Protein AF-A0AB74D5I2-F1 (afdb_monomer_lite)

Structure (mmCIF, N/CA/C/O backbone):
data_AF-A0AB74D5I2-F1
#
_entry.id   AF-A0AB74D5I2-F1
#
loop_
_atom_site.group_PDB
_atom_site.id
_atom_site.type_symbol
_atom_site.label_atom_id
_atom_site.label_alt_id
_atom_site.label_comp_id
_atom_site.label_asym_id
_atom_site.label_entity_id
_atom_site.label_seq_id
_atom_site.pdbx_PDB_ins_code
_atom_site.Cartn_x
_atom_site.Cartn_y
_atom_site.Cartn_z
_atom_site.occupancy
_atom_site.B_iso_or_equiv
_atom_site.auth_seq_id
_atom_site.auth_comp_id
_atom_site.auth_asym_id
_atom_site.auth_atom_id
_atom_site.pdbx_PDB_model_num
ATOM 1 N N . MET A 1 1 ? 15.743 -11.623 6.568 1.00 58.88 1 MET A N 1
ATOM 2 C CA . MET A 1 1 ? 15.786 -11.638 5.083 1.00 58.88 1 MET A CA 1
ATOM 3 C C . MET A 1 1 ? 14.343 -11.582 4.600 1.00 58.88 1 MET A C 1
ATOM 5 O O . MET A 1 1 ? 13.541 -12.298 5.181 1.00 58.88 1 MET A O 1
ATOM 9 N N . TYR A 1 2 ? 14.009 -10.740 3.613 1.00 72.19 2 TYR A N 1
ATOM 10 C CA . TYR A 1 2 ? 12.624 -10.491 3.173 1.00 72.19 2 TYR A CA 1
ATOM 11 C C . TYR A 1 2 ? 12.366 -11.154 1.806 1.00 72.19 2 TYR A C 1
ATOM 13 O O . TYR A 1 2 ? 12.571 -10.513 0.773 1.00 72.19 2 TYR A O 1
ATOM 21 N N . PRO A 1 3 ? 11.978 -12.445 1.765 1.00 76.81 3 PRO A N 1
ATOM 22 C CA . PRO A 1 3 ? 11.916 -13.218 0.521 1.00 76.81 3 PRO A CA 1
ATOM 23 C C . PRO A 1 3 ? 10.904 -12.656 -0.485 1.00 76.81 3 PRO A C 1
ATOM 25 O O . PRO A 1 3 ? 11.237 -12.534 -1.658 1.00 76.81 3 PRO A O 1
ATOM 28 N N . VAL A 1 4 ? 9.729 -12.215 -0.023 1.00 83.81 4 VAL A N 1
ATOM 29 C CA . VAL A 1 4 ? 8.693 -11.625 -0.891 1.00 83.81 4 VAL A CA 1
ATOM 30 C C . VAL A 1 4 ? 9.195 -10.346 -1.570 1.00 83.81 4 VAL A C 1
ATOM 32 O O . VAL A 1 4 ? 9.053 -10.195 -2.779 1.00 83.81 4 VAL A O 1
ATOM 35 N N . ALA A 1 5 ? 9.857 -9.454 -0.823 1.00 83.00 5 ALA A N 1
ATOM 36 C CA . ALA A 1 5 ? 10.419 -8.218 -1.373 1.00 83.00 5 ALA A CA 1
ATOM 37 C C . ALA A 1 5 ? 11.550 -8.495 -2.378 1.00 83.00 5 ALA A C 1
ATOM 39 O O . ALA A 1 5 ? 11.633 -7.834 -3.412 1.00 83.00 5 ALA A O 1
ATOM 40 N N . ARG A 1 6 ? 12.397 -9.497 -2.103 1.00 85.81 6 ARG A N 1
ATOM 41 C CA . ARG A 1 6 ? 13.452 -9.950 -3.023 1.00 85.81 6 ARG A CA 1
ATOM 42 C C . ARG A 1 6 ? 12.863 -10.442 -4.342 1.00 85.81 6 ARG A C 1
ATOM 44 O O . ARG A 1 6 ? 13.293 -10.011 -5.411 1.00 85.81 6 ARG A O 1
ATOM 51 N N . ASP A 1 7 ? 11.899 -11.353 -4.260 1.00 89.94 7 ASP A N 1
ATOM 52 C CA . ASP A 1 7 ? 11.327 -12.006 -5.436 1.00 89.94 7 ASP A CA 1
ATOM 53 C C . ASP A 1 7 ? 10.491 -11.014 -6.256 1.00 89.94 7 ASP A C 1
ATOM 55 O O . ASP A 1 7 ? 10.593 -10.993 -7.487 1.00 89.94 7 ASP A O 1
ATOM 59 N N . TYR A 1 8 ? 9.782 -10.102 -5.581 1.00 92.62 8 TYR A N 1
ATOM 60 C CA . TYR A 1 8 ? 9.160 -8.935 -6.197 1.00 92.62 8 TYR A CA 1
ATOM 61 C C . TYR A 1 8 ? 10.177 -8.072 -6.953 1.00 92.62 8 TYR A C 1
ATOM 63 O O . TYR A 1 8 ? 9.998 -7.847 -8.149 1.00 92.62 8 TYR A O 1
ATOM 71 N N . ALA A 1 9 ? 11.249 -7.615 -6.290 1.00 92.00 9 ALA A N 1
ATOM 72 C CA . ALA A 1 9 ? 12.229 -6.696 -6.873 1.00 92.00 9 ALA A CA 1
ATOM 73 C C . ALA A 1 9 ? 12.859 -7.273 -8.149 1.00 92.00 9 ALA A C 1
ATOM 75 O O . ALA A 1 9 ? 12.947 -6.592 -9.17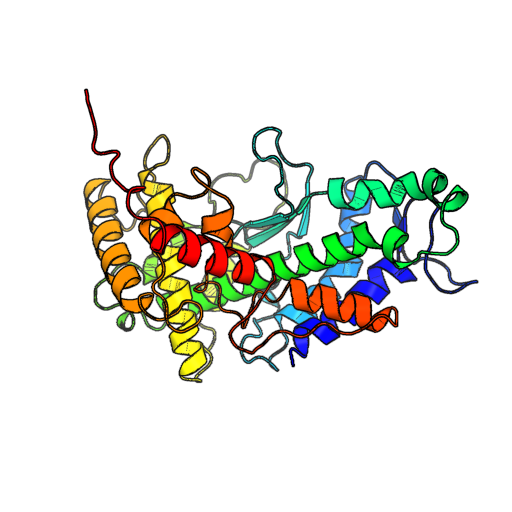3 1.00 92.00 9 ALA A O 1
ATOM 76 N N . ARG A 1 10 ? 13.208 -8.564 -8.130 1.00 93.38 10 ARG A N 1
ATOM 77 C CA . ARG A 1 10 ? 13.705 -9.277 -9.312 1.00 93.38 10 ARG A CA 1
ATOM 78 C C . ARG A 1 10 ? 12.666 -9.324 -10.435 1.00 93.38 10 ARG A C 1
ATOM 80 O O . ARG A 1 10 ? 12.983 -9.040 -11.594 1.00 93.38 10 ARG A O 1
ATOM 87 N N . ALA A 1 11 ? 11.429 -9.701 -10.116 1.00 96.44 11 ALA A N 1
ATOM 88 C CA . ALA A 1 11 ? 10.370 -9.860 -11.106 1.00 96.44 11 ALA A CA 1
ATOM 89 C C . ALA A 1 11 ? 9.959 -8.520 -11.739 1.00 96.44 11 ALA A C 1
ATOM 91 O O . ALA A 1 11 ? 9.835 -8.432 -12.965 1.00 96.44 11 ALA A O 1
ATOM 92 N N . ILE A 1 12 ? 9.814 -7.461 -10.938 1.00 96.94 12 ILE A N 1
ATOM 93 C CA . ILE A 1 12 ? 9.442 -6.135 -11.437 1.00 96.94 12 ILE A CA 1
ATOM 94 C C . ILE A 1 12 ? 10.580 -5.510 -12.245 1.00 96.94 12 ILE A C 1
ATOM 96 O O . ILE A 1 12 ? 10.326 -4.955 -13.313 1.00 96.94 12 ILE A O 1
ATOM 100 N N . GLN A 1 13 ? 11.840 -5.683 -11.828 1.00 94.94 13 GLN A N 1
ATOM 101 C CA . GLN A 1 13 ? 12.993 -5.232 -12.608 1.00 94.94 13 GLN A CA 1
ATOM 102 C C . GLN A 1 13 ? 13.032 -5.916 -13.975 1.00 94.94 13 GLN A C 1
ATOM 104 O O . GLN A 1 13 ? 13.254 -5.260 -14.993 1.00 94.94 13 GLN A O 1
ATOM 109 N N . ASN A 1 14 ? 12.739 -7.218 -14.038 1.00 95.31 14 ASN A N 1
ATOM 110 C CA . ASN A 1 14 ? 12.642 -7.932 -15.306 1.00 95.31 14 ASN A CA 1
ATOM 111 C C . ASN A 1 14 ? 11.579 -7.323 -16.242 1.00 95.31 14 ASN A C 1
ATOM 113 O O . ASN A 1 14 ? 11.841 -7.168 -17.435 1.00 95.31 14 ASN A O 1
ATOM 117 N N . VAL A 1 15 ? 10.411 -6.933 -15.722 1.00 97.19 15 VAL A N 1
ATOM 118 C CA . VAL A 1 15 ? 9.372 -6.250 -16.513 1.00 97.19 15 VAL A CA 1
ATOM 119 C C . VAL A 1 15 ? 9.846 -4.861 -16.955 1.00 97.19 15 VAL A C 1
ATOM 121 O O . VAL A 1 15 ? 9.926 -4.592 -18.155 1.00 97.19 15 VAL A O 1
ATOM 124 N N . LEU A 1 16 ? 10.203 -3.993 -16.005 1.00 96.12 16 LEU A N 1
ATOM 125 C CA . LEU A 1 16 ? 10.485 -2.577 -16.263 1.00 96.12 16 LEU A CA 1
ATOM 126 C C . LEU A 1 16 ? 11.733 -2.355 -17.129 1.00 96.12 16 LEU A C 1
ATOM 128 O O . LEU A 1 16 ? 11.761 -1.415 -17.921 1.00 96.12 16 LEU A O 1
ATOM 132 N N . VAL A 1 17 ? 12.751 -3.213 -16.997 1.00 93.06 17 VAL A N 1
ATOM 133 C CA . VAL A 1 17 ? 14.036 -3.077 -17.703 1.00 93.06 17 VAL A CA 1
ATOM 134 C C . VAL A 1 17 ? 14.051 -3.865 -19.010 1.00 93.06 17 VAL A C 1
ATOM 136 O O . VAL A 1 17 ? 14.560 -3.367 -20.011 1.00 93.06 17 VAL A O 1
ATOM 139 N N . LYS A 1 18 ? 13.522 -5.098 -19.024 1.00 92.56 18 LYS A N 1
ATOM 140 C CA . LYS A 1 18 ? 13.694 -6.012 -20.169 1.00 92.56 18 LYS A CA 1
ATOM 141 C C . LYS A 1 18 ? 12.468 -6.126 -21.065 1.00 92.56 18 LYS A C 1
ATOM 143 O O . LYS A 1 18 ? 12.619 -6.518 -22.219 1.00 92.56 18 LYS A O 1
ATOM 148 N N . GLN A 1 19 ? 11.272 -5.795 -20.584 1.00 96.12 19 GLN A N 1
ATOM 149 C CA . GLN A 1 19 ? 10.042 -5.942 -21.372 1.00 96.12 19 GLN A CA 1
ATOM 150 C C . GLN A 1 19 ? 9.488 -4.608 -21.874 1.00 96.12 19 GLN A C 1
ATOM 152 O O . GLN A 1 19 ? 8.778 -4.593 -22.880 1.00 96.12 19 GLN A O 1
ATOM 157 N N . VAL A 1 20 ? 9.825 -3.497 -21.219 1.00 96.31 20 VAL A N 1
ATOM 158 C CA . VAL A 1 20 ? 9.325 -2.167 -21.578 1.00 96.31 20 VAL A CA 1
ATOM 159 C C . VAL A 1 20 ? 10.424 -1.326 -22.223 1.00 96.31 20 VAL A C 1
ATOM 161 O O . VAL A 1 20 ? 11.540 -1.235 -21.722 1.00 96.31 20 VAL A O 1
ATOM 164 N N . GLN A 1 21 ? 10.088 -0.693 -23.344 1.00 94.31 21 GLN A N 1
ATOM 165 C CA . GLN A 1 21 ? 10.854 0.399 -23.935 1.00 94.31 21 GLN A CA 1
ATOM 166 C C . GLN A 1 21 ? 10.199 1.733 -23.559 1.00 94.31 21 GLN A C 1
ATOM 168 O O . GLN A 1 21 ? 8.995 1.925 -23.764 1.00 94.31 21 GLN A O 1
ATOM 173 N N . TRP A 1 22 ? 11.012 2.654 -23.052 1.00 93.00 22 TRP A N 1
ATOM 174 C CA . TRP A 1 22 ? 10.620 3.957 -22.531 1.00 93.00 22 TRP A CA 1
ATOM 175 C C . TRP A 1 22 ? 11.014 5.053 -23.522 1.00 93.00 22 TRP A C 1
ATOM 177 O O . TRP A 1 22 ? 12.170 5.460 -23.598 1.00 93.00 22 TRP A O 1
ATOM 187 N N . GLY A 1 23 ? 10.064 5.500 -24.347 1.00 90.00 23 GLY A N 1
ATOM 188 C CA . GLY A 1 23 ? 10.376 6.393 -25.461 1.00 90.00 23 GLY A CA 1
ATOM 189 C C . GLY A 1 23 ? 11.344 5.713 -26.432 1.00 90.00 23 GLY A C 1
ATOM 190 O O . GLY A 1 23 ? 11.025 4.668 -27.006 1.00 90.00 23 GLY A O 1
ATOM 191 N N . ASN A 1 24 ? 12.531 6.285 -26.597 1.00 87.38 24 ASN A N 1
ATOM 192 C CA . ASN A 1 24 ? 13.586 5.717 -27.436 1.00 87.38 24 ASN A CA 1
ATOM 193 C C . ASN A 1 24 ? 14.560 4.814 -26.657 1.00 87.38 24 ASN A C 1
ATOM 195 O O . ASN A 1 24 ? 15.338 4.093 -27.276 1.00 87.38 24 ASN A O 1
ATOM 199 N N . ALA A 1 25 ? 14.478 4.780 -25.323 1.00 87.75 25 ALA A N 1
ATOM 200 C CA . ALA A 1 25 ? 15.381 4.007 -24.481 1.00 87.75 25 ALA A CA 1
ATOM 201 C C . ALA A 1 25 ? 14.845 2.592 -24.210 1.00 87.75 25 ALA A C 1
ATOM 203 O O . ALA A 1 25 ? 13.746 2.406 -23.681 1.00 87.75 25 ALA A O 1
ATOM 204 N N . TYR A 1 26 ? 15.643 1.576 -24.537 1.00 89.81 26 TYR A N 1
ATOM 205 C CA . TYR A 1 26 ? 15.390 0.183 -24.173 1.00 89.81 26 TYR A CA 1
ATOM 206 C C . TYR A 1 26 ? 16.601 -0.378 -23.428 1.00 89.81 26 TYR A C 1
ATOM 208 O O . TYR A 1 26 ? 17.715 -0.345 -23.940 1.00 89.81 26 TYR A O 1
ATOM 216 N N . PHE A 1 27 ? 16.371 -0.896 -22.219 1.00 88.19 27 PHE A N 1
ATOM 217 C CA . PHE A 1 27 ? 17.428 -1.350 -21.303 1.00 88.19 27 PHE A CA 1
ATOM 218 C C . PHE A 1 27 ? 17.549 -2.878 -21.220 1.00 88.19 27 PHE A C 1
ATOM 220 O O . PHE A 1 27 ? 18.292 -3.409 -20.384 1.00 88.19 27 PHE A O 1
ATOM 227 N N . GLY A 1 28 ? 16.797 -3.594 -22.058 1.00 86.25 28 GLY A N 1
ATOM 228 C CA . GLY A 1 28 ? 16.881 -5.042 -22.158 1.00 86.25 28 GLY A CA 1
ATOM 229 C C . GLY A 1 28 ? 18.175 -5.504 -22.837 1.00 86.25 28 GLY A C 1
ATOM 230 O O . GLY A 1 28 ? 18.956 -4.689 -23.329 1.00 86.25 28 GLY A O 1
ATOM 231 N N . PRO A 1 29 ? 18.432 -6.822 -22.859 1.00 85.12 29 PRO A N 1
ATOM 232 C CA . PRO A 1 29 ? 19.605 -7.370 -23.529 1.00 85.12 29 PRO A CA 1
ATOM 233 C C . PRO A 1 29 ? 19.658 -6.981 -25.021 1.00 85.12 29 PRO A C 1
ATOM 235 O O . PRO A 1 29 ? 18.605 -6.926 -25.666 1.00 85.12 29 PRO A O 1
ATOM 238 N N . PRO A 1 30 ? 20.855 -6.760 -25.601 1.00 80.38 30 PRO A N 1
ATOM 239 C CA . PRO A 1 30 ? 21.000 -6.473 -27.027 1.00 80.38 30 PRO A CA 1
ATOM 240 C C . PRO A 1 30 ? 20.322 -7.533 -27.906 1.00 80.38 30 PRO A C 1
ATOM 242 O O . PRO A 1 30 ? 20.433 -8.730 -27.646 1.00 80.38 30 PRO A O 1
ATOM 245 N N . GLY A 1 31 ? 19.617 -7.092 -28.950 1.00 83.38 31 GLY A N 1
ATOM 246 C CA . GLY A 1 31 ? 18.904 -7.974 -29.883 1.00 83.38 31 GLY A CA 1
ATOM 247 C C . GLY A 1 31 ? 17.526 -8.455 -29.410 1.00 83.38 31 GLY A C 1
ATOM 248 O O . GLY A 1 31 ? 16.814 -9.086 -30.189 1.00 83.38 31 GLY A O 1
ATOM 249 N N . MET A 1 32 ? 17.111 -8.134 -28.179 1.00 88.06 32 MET A N 1
ATOM 250 C CA . MET A 1 32 ? 15.763 -8.443 -27.693 1.00 88.06 32 MET A CA 1
ATOM 251 C C . MET A 1 32 ? 14.740 -7.407 -28.166 1.00 88.06 32 MET A C 1
ATOM 253 O O . MET A 1 32 ? 15.033 -6.217 -28.288 1.00 88.06 32 MET A O 1
ATOM 257 N N . VAL A 1 33 ? 13.511 -7.866 -28.410 1.00 91.19 33 VAL A N 1
ATOM 258 C CA . VAL A 1 33 ? 12.380 -7.002 -28.768 1.00 91.19 33 VAL A CA 1
ATOM 259 C C . VAL A 1 33 ? 11.565 -6.702 -27.505 1.00 91.19 33 VAL A C 1
ATOM 261 O O . VAL A 1 33 ? 11.145 -7.646 -26.832 1.00 91.19 33 VAL A O 1
ATOM 264 N N . PRO A 1 34 ? 11.299 -5.423 -27.171 1.00 94.62 34 PRO A N 1
ATOM 265 C CA . PRO A 1 34 ? 10.442 -5.082 -26.039 1.00 94.62 34 PRO A CA 1
ATOM 266 C C . PRO A 1 34 ? 9.012 -5.580 -26.274 1.00 94.62 34 PRO A C 1
ATOM 268 O O . PRO A 1 34 ? 8.460 -5.420 -27.364 1.00 94.62 34 PRO A O 1
ATOM 271 N N . ALA A 1 35 ? 8.389 -6.114 -25.225 1.00 96.56 35 ALA A N 1
ATOM 272 C CA . ALA A 1 35 ? 6.986 -6.519 -25.234 1.00 96.56 35 ALA A CA 1
ATOM 273 C C . ALA A 1 35 ? 6.033 -5.313 -25.294 1.00 96.56 35 ALA A C 1
ATOM 275 O O . ALA A 1 35 ? 4.935 -5.410 -25.841 1.00 96.56 35 ALA A O 1
ATOM 276 N N . LEU A 1 36 ? 6.447 -4.164 -24.748 1.00 97.25 36 LEU A N 1
ATOM 277 C CA . LEU A 1 36 ? 5.664 -2.933 -24.747 1.00 97.25 36 LEU A CA 1
ATOM 278 C C . LEU A 1 36 ? 6.550 -1.722 -25.028 1.00 97.25 36 LEU A C 1
ATOM 280 O O . LEU A 1 36 ? 7.586 -1.534 -24.398 1.00 97.25 36 LEU A O 1
ATOM 284 N N . ARG A 1 37 ? 6.113 -0.867 -25.953 1.00 95.69 37 ARG A N 1
ATOM 285 C CA . ARG A 1 37 ? 6.738 0.432 -26.221 1.00 95.69 37 ARG A CA 1
ATOM 286 C C . ARG A 1 37 ? 5.823 1.534 -25.715 1.00 95.69 37 ARG A C 1
ATOM 288 O O . ARG A 1 37 ? 4.680 1.634 -26.161 1.00 95.69 37 ARG A O 1
ATOM 295 N N . LEU A 1 38 ? 6.330 2.353 -24.805 1.00 95.38 38 LEU A N 1
ATOM 296 C CA . LEU A 1 38 ? 5.609 3.480 -24.230 1.00 95.38 38 LEU A CA 1
ATOM 297 C C . LEU A 1 38 ? 6.126 4.796 -24.815 1.00 95.38 38 LEU A C 1
ATOM 299 O O . LEU A 1 38 ? 7.311 4.938 -25.109 1.00 95.38 38 LEU A O 1
ATOM 303 N N . ARG A 1 39 ? 5.232 5.776 -24.959 1.00 92.19 39 ARG A N 1
ATOM 304 C CA . ARG A 1 39 ? 5.553 7.151 -25.365 1.00 92.19 39 ARG A CA 1
ATOM 305 C C . ARG A 1 39 ? 4.951 8.132 -24.368 1.00 92.19 39 ARG A C 1
ATOM 307 O O . ARG A 1 39 ? 3.907 7.836 -23.790 1.00 92.19 39 ARG A O 1
ATOM 314 N N . TRP A 1 40 ? 5.602 9.280 -24.205 1.00 89.81 40 TRP A N 1
ATOM 315 C CA . TRP A 1 40 ? 5.101 10.378 -23.385 1.00 89.81 40 TRP A CA 1
ATOM 316 C C . TRP A 1 40 ? 4.310 11.386 -24.234 1.00 89.81 40 TRP A C 1
ATOM 318 O O . TRP A 1 40 ? 4.748 11.685 -25.348 1.00 89.81 40 TRP A O 1
ATOM 328 N N . PRO A 1 41 ? 3.192 11.941 -23.732 1.00 90.25 41 PRO A N 1
ATOM 329 C CA . PRO A 1 41 ? 2.498 11.561 -22.499 1.00 90.25 41 PRO A CA 1
ATOM 330 C C . PRO A 1 41 ? 1.830 10.181 -22.608 1.00 90.25 41 PRO A C 1
ATOM 332 O O . PRO A 1 41 ? 1.434 9.742 -23.691 1.00 90.25 41 PRO A O 1
ATOM 335 N N . LEU A 1 42 ? 1.701 9.489 -21.473 1.00 89.69 42 LEU A N 1
ATOM 336 C CA . LEU A 1 42 ? 1.043 8.183 -21.413 1.00 89.69 42 LEU A CA 1
ATOM 337 C C . LEU A 1 42 ? -0.470 8.335 -21.624 1.00 89.69 42 LEU A C 1
ATOM 339 O O . LEU A 1 42 ? -1.141 9.057 -20.894 1.00 89.69 42 LEU A O 1
ATOM 343 N N . ASN A 1 43 ? -1.019 7.620 -22.608 1.00 90.19 43 ASN A N 1
ATOM 344 C CA . ASN A 1 43 ? -2.465 7.540 -22.822 1.00 90.19 43 ASN A CA 1
ATOM 345 C C . ASN A 1 43 ? -3.090 6.340 -22.085 1.00 90.19 43 ASN A C 1
ATOM 347 O O . ASN A 1 43 ? -2.390 5.437 -21.618 1.00 90.19 43 ASN A O 1
ATOM 351 N N . ARG A 1 44 ? -4.426 6.305 -22.028 1.00 89.12 44 ARG A N 1
ATOM 352 C CA . ARG A 1 44 ? -5.199 5.275 -21.313 1.00 89.12 44 ARG A CA 1
ATOM 353 C C . ARG A 1 44 ? -4.871 3.842 -21.751 1.00 89.12 44 ARG A C 1
ATOM 355 O O . ARG A 1 44 ? -4.752 2.963 -20.899 1.00 89.12 44 ARG A O 1
ATOM 362 N N . ASP A 1 45 ? -4.701 3.600 -23.048 1.00 92.50 45 ASP A N 1
ATOM 363 C CA . ASP A 1 45 ? -4.404 2.261 -23.571 1.00 92.50 45 ASP A CA 1
ATOM 364 C C . ASP A 1 45 ? -2.983 1.816 -23.223 1.00 92.50 45 ASP A C 1
ATOM 366 O O . ASP A 1 45 ? -2.766 0.657 -22.865 1.00 92.50 45 ASP A O 1
ATOM 370 N N . SER A 1 46 ? -2.021 2.737 -23.287 1.00 93.00 46 SER A N 1
ATOM 371 C CA . SER A 1 46 ? -0.642 2.510 -22.855 1.00 93.00 46 SER A CA 1
ATOM 372 C C . SER A 1 46 ? -0.575 2.165 -21.367 1.00 93.00 46 SER A C 1
ATOM 374 O O . SER A 1 46 ? 0.059 1.176 -21.006 1.00 93.00 46 SER A O 1
ATOM 376 N N . ILE A 1 47 ? -1.287 2.917 -20.518 1.00 92.94 47 ILE A N 1
ATOM 377 C CA . ILE A 1 47 ? -1.384 2.652 -19.072 1.00 92.94 47 ILE A CA 1
ATOM 378 C C . ILE A 1 47 ? -2.002 1.274 -18.827 1.00 92.94 47 ILE A C 1
ATOM 380 O O . ILE A 1 47 ? -1.441 0.465 -18.091 1.00 92.94 47 ILE A O 1
ATOM 384 N N . ARG A 1 48 ? -3.116 0.956 -19.499 1.00 93.31 48 ARG A N 1
ATOM 385 C CA . ARG A 1 48 ? -3.769 -0.352 -19.370 1.00 93.31 48 ARG A CA 1
ATOM 386 C C . ARG A 1 48 ? -2.824 -1.497 -19.739 1.00 93.31 48 ARG A C 1
ATOM 388 O O . ARG A 1 48 ? -2.718 -2.461 -18.988 1.00 93.31 48 ARG A O 1
ATOM 395 N N . LYS A 1 49 ? -2.137 -1.409 -20.882 1.00 95.69 49 LYS A N 1
ATOM 396 C CA . LYS A 1 49 ? -1.175 -2.436 -21.325 1.00 95.69 49 LYS A CA 1
ATOM 397 C C . LYS A 1 49 ? 0.006 -2.571 -20.366 1.00 95.69 49 LYS A C 1
ATOM 399 O O . LYS A 1 49 ? 0.455 -3.684 -20.121 1.00 95.69 49 LYS A O 1
ATOM 404 N N . PHE A 1 50 ? 0.477 -1.461 -19.808 1.00 96.31 50 PHE A N 1
ATOM 405 C CA . PHE A 1 50 ? 1.551 -1.460 -18.823 1.00 96.31 50 PHE A CA 1
ATOM 406 C C . PHE A 1 50 ? 1.149 -2.196 -17.538 1.00 96.31 50 PHE A C 1
ATOM 408 O O . PHE A 1 50 ? 1.856 -3.106 -17.107 1.00 96.31 50 PHE A O 1
ATOM 415 N N . PHE A 1 51 ? -0.033 -1.910 -16.986 1.00 94.94 51 PHE A N 1
ATOM 416 C CA . PHE A 1 51 ? -0.519 -2.624 -15.802 1.00 94.94 51 PHE A CA 1
ATOM 417 C C . PHE A 1 51 ? -0.877 -4.089 -16.065 1.00 94.94 51 PHE A C 1
ATOM 419 O O . PHE A 1 51 ? -0.766 -4.899 -15.150 1.00 94.94 51 PHE A O 1
ATOM 426 N N . LEU A 1 52 ? -1.216 -4.477 -17.300 1.00 95.06 52 LEU A N 1
ATOM 427 C CA . LEU A 1 52 ? -1.341 -5.897 -17.656 1.00 95.06 52 LEU A CA 1
ATOM 428 C C . LEU A 1 52 ? -0.014 -6.662 -17.516 1.00 95.06 52 LEU A C 1
ATOM 430 O O . LEU A 1 52 ? -0.045 -7.842 -17.179 1.00 95.06 52 LEU A O 1
ATOM 434 N N . LEU A 1 53 ? 1.135 -6.010 -17.735 1.00 96.12 53 LEU A N 1
ATOM 435 C CA . LEU A 1 53 ? 2.455 -6.623 -17.532 1.00 96.12 53 LEU A CA 1
ATOM 436 C C . LEU A 1 53 ? 2.863 -6.674 -16.056 1.00 96.12 53 LEU A C 1
ATOM 438 O O . LEU A 1 53 ? 3.518 -7.619 -15.628 1.00 96.12 53 LEU A O 1
ATOM 442 N N . ILE A 1 54 ? 2.488 -5.656 -15.283 1.00 95.88 54 ILE A N 1
ATOM 443 C CA . ILE A 1 54 ? 2.897 -5.509 -13.881 1.00 95.88 54 ILE A CA 1
ATOM 444 C C . ILE A 1 54 ? 2.021 -6.319 -12.929 1.00 95.88 54 ILE A C 1
ATOM 446 O O . ILE A 1 54 ? 2.529 -6.903 -11.973 1.00 95.88 54 ILE A O 1
ATOM 450 N N . ARG A 1 55 ? 0.708 -6.370 -13.171 1.00 95.00 55 ARG A N 1
ATOM 451 C CA . ARG A 1 55 ? -0.257 -6.972 -12.243 1.00 95.00 55 ARG A CA 1
ATOM 452 C C . ARG A 1 55 ? 0.093 -8.407 -11.828 1.00 95.00 55 ARG A C 1
ATOM 454 O O . ARG A 1 55 ? -0.075 -8.691 -10.647 1.00 95.00 55 ARG A O 1
ATOM 461 N N . PRO A 1 56 ? 0.606 -9.302 -12.698 1.00 96.62 56 PRO A N 1
ATOM 462 C CA . PRO A 1 56 ? 1.041 -10.632 -12.267 1.00 96.62 56 PRO A CA 1
ATOM 463 C C . PRO A 1 56 ? 2.158 -10.608 -11.214 1.00 96.62 56 PRO A C 1
ATOM 465 O O . PRO A 1 56 ? 2.146 -11.424 -10.298 1.00 96.62 56 PRO A O 1
ATOM 468 N N . VAL A 1 57 ? 3.096 -9.657 -11.313 1.00 96.62 57 VAL A N 1
ATOM 469 C CA . VAL A 1 57 ? 4.185 -9.485 -10.337 1.00 96.62 57 VAL A CA 1
ATOM 470 C C . VAL A 1 57 ? 3.629 -9.039 -8.986 1.00 96.62 57 VAL A C 1
ATOM 472 O O . VAL A 1 57 ? 4.021 -9.571 -7.950 1.00 96.62 57 VAL A O 1
ATOM 475 N N . ILE A 1 58 ? 2.670 -8.109 -9.000 1.00 94.88 58 ILE A N 1
ATOM 476 C CA . ILE A 1 58 ? 1.999 -7.646 -7.781 1.00 94.88 58 ILE A CA 1
ATOM 477 C C . ILE A 1 58 ? 1.148 -8.748 -7.170 1.00 94.88 58 ILE A C 1
ATOM 479 O O . ILE A 1 58 ? 1.261 -9.003 -5.979 1.00 94.88 58 ILE A O 1
ATOM 483 N N . ALA A 1 59 ? 0.349 -9.446 -7.975 1.00 95.56 59 ALA A N 1
ATOM 484 C CA . ALA A 1 59 ? -0.462 -10.560 -7.506 1.00 95.56 59 ALA A CA 1
ATOM 485 C C . ALA A 1 59 ? 0.404 -11.596 -6.782 1.00 95.56 59 ALA A C 1
ATOM 487 O O . ALA A 1 59 ? 0.098 -11.937 -5.647 1.00 95.56 59 ALA A O 1
ATOM 488 N N . ALA A 1 60 ? 1.528 -12.008 -7.380 1.00 94.62 60 ALA A N 1
ATOM 489 C CA . ALA A 1 60 ? 2.461 -12.927 -6.738 1.00 94.62 60 ALA A CA 1
ATOM 490 C C . ALA A 1 60 ? 2.933 -12.402 -5.372 1.00 94.62 60 ALA A C 1
ATOM 492 O O . ALA A 1 60 ? 2.801 -13.111 -4.380 1.00 94.62 60 ALA A O 1
ATOM 493 N N . ALA A 1 61 ? 3.387 -11.146 -5.298 1.00 90.88 61 ALA A N 1
ATOM 494 C CA . ALA A 1 61 ? 3.866 -10.541 -4.055 1.00 90.88 61 ALA A CA 1
ATOM 495 C C . ALA A 1 61 ? 2.782 -10.409 -2.965 1.00 90.88 61 ALA A C 1
ATOM 497 O O . ALA A 1 61 ? 3.078 -10.542 -1.776 1.00 90.88 61 ALA A O 1
ATOM 498 N N . LEU A 1 62 ? 1.529 -10.152 -3.350 1.00 91.88 62 LEU A N 1
ATOM 499 C CA . LEU A 1 62 ? 0.419 -10.012 -2.405 1.00 91.88 62 LEU A CA 1
ATOM 500 C C . LEU A 1 62 ? -0.138 -11.359 -1.945 1.00 91.88 62 LEU A C 1
ATOM 502 O O . LEU A 1 62 ? -0.588 -11.471 -0.810 1.00 91.88 62 LEU A O 1
ATOM 506 N N . THR A 1 63 ? -0.112 -12.384 -2.795 1.00 93.44 63 THR A N 1
ATOM 507 C CA . THR A 1 63 ? -0.685 -13.701 -2.470 1.00 93.44 63 THR A CA 1
ATOM 508 C C . THR A 1 63 ? 0.312 -14.664 -1.825 1.00 93.44 63 THR A C 1
ATOM 510 O O . THR A 1 63 ? -0.091 -15.725 -1.358 1.00 93.44 63 THR A O 1
ATOM 513 N N . ASP A 1 64 ? 1.605 -14.322 -1.802 1.00 88.56 64 ASP A N 1
ATOM 514 C CA . ASP A 1 64 ? 2.654 -15.208 -1.296 1.00 88.56 64 ASP A CA 1
ATOM 515 C C . ASP A 1 64 ? 2.469 -15.515 0.211 1.00 88.56 64 ASP A C 1
ATOM 517 O O . ASP A 1 64 ? 2.506 -14.598 1.043 1.00 88.56 64 ASP A O 1
ATOM 521 N N . PRO A 1 65 ? 2.293 -16.795 0.598 1.00 81.62 65 PRO A N 1
ATOM 522 C CA . PRO A 1 65 ? 2.087 -17.183 1.988 1.00 81.62 65 PRO A CA 1
ATOM 523 C C . PRO A 1 65 ? 3.382 -17.245 2.814 1.00 81.62 65 PRO A C 1
ATOM 525 O O . PRO A 1 65 ? 3.298 -17.406 4.029 1.00 81.62 65 PRO A O 1
ATOM 528 N N . VAL A 1 66 ? 4.573 -17.128 2.212 1.00 74.38 66 VAL A N 1
ATOM 529 C CA . VAL A 1 66 ? 5.881 -17.318 2.877 1.00 74.38 66 VAL A CA 1
ATOM 530 C C . VAL A 1 66 ? 6.084 -16.365 4.058 1.00 74.38 66 VAL A C 1
ATOM 532 O O . VAL A 1 66 ? 6.754 -16.721 5.025 1.00 74.38 66 VAL A O 1
ATOM 535 N N . ALA A 1 67 ? 5.484 -15.173 4.016 1.00 63.94 67 ALA A N 1
ATOM 536 C CA . ALA A 1 67 ? 5.523 -14.203 5.113 1.00 63.94 67 ALA A CA 1
ATOM 537 C C . ALA A 1 67 ? 4.315 -14.296 6.069 1.00 63.94 67 ALA A C 1
ATOM 539 O O . ALA A 1 67 ? 4.144 -13.423 6.910 1.00 63.94 67 ALA A O 1
ATOM 540 N N . GLY A 1 68 ? 3.441 -15.297 5.918 1.00 70.12 68 GLY A N 1
ATOM 541 C CA . GLY A 1 68 ? 2.239 -15.487 6.741 1.00 70.12 68 GLY A CA 1
ATOM 542 C C . GLY A 1 68 ? 1.086 -14.520 6.450 1.00 70.12 68 GLY A C 1
ATOM 543 O O . GLY A 1 68 ? 0.010 -14.691 7.006 1.00 70.12 68 GLY A O 1
ATOM 544 N N . PHE A 1 69 ? 1.278 -13.541 5.562 1.00 79.56 69 PHE A N 1
ATOM 545 C CA . PHE A 1 69 ? 0.314 -12.469 5.280 1.00 79.56 69 PHE A CA 1
ATOM 546 C C . PHE A 1 69 ? -0.150 -12.413 3.814 1.00 79.56 69 PHE A C 1
ATOM 548 O O . PHE A 1 69 ? -0.610 -11.369 3.341 1.00 79.56 69 PHE A O 1
ATOM 555 N N . GLY A 1 70 ? -0.022 -13.515 3.075 1.00 88.44 70 GLY A N 1
ATOM 556 C CA . GLY A 1 70 ? -0.536 -13.620 1.708 1.00 88.44 70 GLY A CA 1
ATOM 557 C C . GLY A 1 70 ? -2.062 -13.507 1.674 1.00 88.44 70 GLY A C 1
ATOM 558 O O . GLY A 1 70 ? -2.741 -14.236 2.388 1.00 88.44 70 GLY A O 1
ATOM 559 N N . ILE A 1 71 ? -2.608 -12.604 0.861 1.00 92.75 71 ILE A N 1
ATOM 560 C CA . ILE A 1 71 ? -4.062 -12.426 0.715 1.00 92.75 71 ILE A CA 1
ATOM 561 C C . ILE A 1 71 ? -4.626 -13.318 -0.401 1.00 92.75 71 ILE A C 1
ATOM 563 O O . ILE A 1 71 ? -3.879 -13.750 -1.282 1.00 92.75 71 ILE A O 1
ATOM 567 N N . PRO A 1 72 ? -5.943 -13.584 -0.427 1.00 95.06 72 PRO A N 1
ATOM 568 C CA . PRO A 1 72 ? -6.578 -14.255 -1.557 1.00 95.06 72 PRO A CA 1
ATOM 569 C C . PRO A 1 72 ? -6.376 -13.503 -2.877 1.00 95.06 72 PRO A C 1
ATOM 571 O O . PRO A 1 72 ? -6.381 -12.273 -2.910 1.00 95.06 72 PRO A O 1
ATOM 574 N N . ALA A 1 73 ? -6.302 -14.233 -3.992 1.00 94.69 73 ALA A N 1
ATOM 575 C CA . ALA A 1 73 ? -6.153 -13.638 -5.324 1.00 94.69 73 ALA A CA 1
ATOM 576 C C . ALA A 1 73 ? -7.279 -12.642 -5.672 1.00 94.69 73 ALA A C 1
ATOM 578 O O . ALA A 1 73 ? -7.020 -11.613 -6.295 1.00 94.69 73 ALA A O 1
ATOM 579 N N . ASP A 1 74 ? -8.505 -12.904 -5.211 1.00 94.62 74 ASP A N 1
ATOM 580 C CA . ASP A 1 74 ? -9.666 -12.028 -5.421 1.00 94.62 74 ASP A CA 1
ATOM 581 C C . ASP A 1 74 ? -9.576 -10.700 -4.643 1.00 94.62 74 ASP A C 1
ATOM 583 O O . ASP A 1 74 ? -10.302 -9.749 -4.943 1.00 94.62 74 ASP A O 1
ATOM 587 N N . ALA A 1 75 ? -8.661 -10.608 -3.670 1.00 95.19 75 ALA A N 1
ATOM 588 C CA . ALA A 1 75 ? -8.349 -9.379 -2.947 1.00 95.19 75 ALA A CA 1
ATOM 589 C C . ALA A 1 75 ? -7.221 -8.560 -3.595 1.00 95.19 75 ALA A C 1
ATOM 591 O O . ALA A 1 75 ? -6.963 -7.439 -3.165 1.00 95.19 75 ALA A O 1
ATOM 592 N N . VAL A 1 76 ? -6.564 -9.063 -4.646 1.00 95.25 76 VAL A N 1
ATOM 593 C CA . VAL A 1 76 ? -5.565 -8.285 -5.393 1.00 95.25 76 VAL A CA 1
ATOM 594 C C . VAL A 1 76 ? -6.270 -7.151 -6.152 1.00 95.25 76 VAL A C 1
ATOM 596 O O . VAL A 1 76 ? -7.219 -7.438 -6.893 1.00 95.25 76 VAL A O 1
ATOM 599 N N . PRO A 1 77 ? -5.812 -5.886 -6.050 1.00 92.75 77 PRO A N 1
ATOM 600 C CA . PRO A 1 77 ? -6.466 -4.758 -6.707 1.00 92.75 77 PRO A CA 1
ATOM 601 C C . PRO A 1 77 ? -6.588 -4.961 -8.219 1.00 92.75 77 PRO A C 1
ATOM 603 O O . PRO A 1 77 ? -5.620 -5.292 -8.910 1.00 92.75 77 PRO A O 1
ATOM 606 N N . VAL A 1 78 ? -7.790 -4.767 -8.760 1.00 90.62 78 VAL A N 1
ATOM 607 C CA . VAL A 1 78 ? -8.020 -4.790 -10.215 1.00 90.62 78 VAL A CA 1
ATOM 608 C C . VAL A 1 78 ? -7.919 -3.395 -10.823 1.00 90.62 78 VAL A C 1
ATOM 610 O O . VAL A 1 78 ? -7.516 -3.250 -11.979 1.00 90.62 78 VAL A O 1
ATOM 613 N N . ASN A 1 79 ? -8.241 -2.372 -10.028 1.00 89.62 79 ASN A N 1
ATOM 614 C CA . ASN A 1 79 ? -8.166 -0.966 -10.398 1.00 89.62 79 ASN A CA 1
ATOM 615 C C . ASN A 1 79 ? -6.749 -0.444 -10.131 1.00 89.62 79 ASN A C 1
ATOM 617 O O . ASN A 1 79 ? -6.497 0.214 -9.127 1.00 89.62 79 ASN A O 1
ATOM 621 N N . MET A 1 80 ? -5.817 -0.763 -11.029 1.00 91.81 80 MET A N 1
ATOM 622 C CA . MET A 1 80 ? -4.454 -0.229 -10.989 1.00 91.81 80 MET A CA 1
ATOM 623 C C . MET A 1 80 ? -4.245 0.800 -12.102 1.00 91.81 80 MET A C 1
ATOM 625 O O . MET A 1 80 ? -4.661 0.573 -13.244 1.00 91.81 80 MET A O 1
ATOM 629 N N . GLY A 1 81 ? -3.616 1.932 -11.789 1.00 92.19 81 GLY A N 1
ATOM 630 C CA . GLY A 1 81 ? -3.504 3.033 -12.742 1.00 92.19 81 GLY A CA 1
ATOM 631 C C . GLY A 1 81 ? -2.401 4.040 -12.444 1.00 92.19 81 GLY A C 1
ATOM 632 O O . GLY A 1 81 ? -1.720 3.976 -11.424 1.00 92.19 81 GLY A O 1
ATOM 633 N N . LEU A 1 82 ? -2.236 4.979 -13.377 1.00 90.81 82 LEU A N 1
ATOM 634 C CA . LEU A 1 82 ? -1.418 6.173 -13.186 1.00 90.81 82 LEU A CA 1
ATOM 635 C C . LEU A 1 82 ? -2.312 7.410 -13.218 1.00 90.81 82 LEU A C 1
ATOM 637 O O . LEU A 1 82 ? -3.229 7.481 -14.039 1.00 90.81 82 LEU A O 1
ATOM 641 N N . ALA A 1 83 ? -1.995 8.396 -12.388 1.00 84.94 83 ALA A N 1
ATOM 642 C CA . ALA A 1 83 ? -2.598 9.721 -12.419 1.00 84.94 83 ALA A CA 1
ATOM 643 C C . ALA A 1 83 ? -1.518 10.800 -12.285 1.00 84.94 83 ALA A C 1
ATOM 645 O O . ALA A 1 83 ? -0.436 10.549 -11.759 1.00 84.94 83 ALA A O 1
ATOM 646 N N . VAL A 1 84 ? -1.809 12.008 -12.765 1.00 76.06 84 VAL A N 1
ATOM 647 C CA . VAL A 1 84 ? -1.014 13.192 -12.421 1.00 76.06 84 VAL A CA 1
ATOM 648 C C . VAL A 1 84 ? -1.604 13.749 -11.120 1.00 76.06 84 VAL A C 1
ATOM 650 O O . VAL A 1 84 ? -2.816 13.982 -11.093 1.00 76.06 84 VAL A O 1
ATOM 653 N N . PRO A 1 85 ? -0.816 13.922 -10.043 1.00 61.88 85 PRO A N 1
ATOM 654 C CA . PRO A 1 85 ? -1.323 14.438 -8.780 1.00 61.88 85 PRO A CA 1
ATOM 655 C C . PRO A 1 85 ? -1.979 15.803 -8.953 1.00 61.88 85 PRO A C 1
ATOM 657 O O . PRO A 1 85 ? -1.587 16.602 -9.807 1.00 61.88 85 PRO A O 1
ATOM 660 N N . SER A 1 86 ? -2.961 16.090 -8.102 1.00 59.19 86 SER A N 1
ATOM 661 C CA . SER A 1 86 ? -3.537 17.428 -8.040 1.00 59.19 86 SER A CA 1
ATOM 662 C C . SER A 1 86 ? -2.482 18.440 -7.575 1.00 59.19 86 SER A C 1
ATOM 664 O O . SER A 1 86 ? -1.591 18.107 -6.791 1.00 59.19 86 SER A O 1
ATOM 666 N N . ALA A 1 87 ? -2.614 19.703 -7.988 1.00 57.62 87 ALA A N 1
ATOM 667 C CA . ALA A 1 87 ? -1.738 20.782 -7.517 1.00 57.62 87 ALA A CA 1
ATOM 668 C C . ALA A 1 87 ? -1.767 20.976 -5.982 1.00 57.62 87 ALA A C 1
ATOM 670 O O . ALA A 1 87 ? -0.858 21.585 -5.428 1.00 57.62 87 ALA A O 1
ATOM 671 N N . HIS A 1 88 ? -2.789 20.445 -5.301 1.00 53.62 88 HIS A N 1
ATOM 672 C CA . HIS A 1 88 ? -2.993 20.554 -3.854 1.00 53.62 88 HIS A CA 1
ATOM 673 C C . HIS A 1 88 ? -2.341 19.413 -3.056 1.00 53.62 88 HIS A C 1
ATOM 675 O O . HIS A 1 88 ? -2.356 19.447 -1.831 1.00 53.62 88 HIS A O 1
ATOM 681 N N . THR A 1 89 ? -1.752 18.417 -3.727 1.00 56.03 89 THR A N 1
ATOM 682 C CA . THR A 1 89 ? -1.063 17.271 -3.104 1.00 56.03 89 THR A CA 1
ATOM 683 C C . THR A 1 89 ? 0.363 17.122 -3.659 1.00 56.03 89 THR A C 1
ATOM 685 O O . THR A 1 89 ? 0.695 16.087 -4.252 1.00 56.03 89 THR A O 1
ATOM 688 N N . PRO A 1 90 ? 1.216 18.163 -3.551 1.00 54.38 90 PRO A N 1
ATOM 689 C CA . PRO A 1 90 ? 2.582 18.101 -4.058 1.00 54.38 90 PRO A CA 1
ATOM 690 C C . PRO A 1 90 ? 3.378 17.022 -3.309 1.00 54.38 90 PRO A C 1
ATOM 692 O O . PRO A 1 90 ? 3.342 16.947 -2.087 1.00 54.38 90 PRO A O 1
ATOM 695 N N . GLY A 1 91 ? 4.103 16.181 -4.049 1.00 63.25 91 GLY A N 1
ATOM 696 C CA . GLY A 1 91 ? 4.966 15.139 -3.477 1.00 63.25 91 GLY A CA 1
ATOM 697 C C . GLY A 1 91 ? 4.321 13.762 -3.305 1.00 63.25 91 GLY A C 1
ATOM 698 O O . GLY A 1 91 ? 5.045 12.806 -3.038 1.00 63.25 91 GLY A O 1
ATOM 699 N N . GLN A 1 92 ? 3.010 13.613 -3.531 1.00 70.94 92 GLN A N 1
ATOM 700 C CA . GLN A 1 92 ? 2.373 12.296 -3.505 1.00 70.94 92 GLN A CA 1
ATOM 701 C C . GLN A 1 92 ? 2.930 11.397 -4.621 1.00 70.94 92 GLN A C 1
ATOM 703 O O . GLN A 1 92 ? 2.892 11.728 -5.813 1.00 70.94 92 GLN A O 1
ATOM 708 N N . GLN A 1 93 ? 3.476 10.254 -4.213 1.00 80.88 93 GLN A N 1
ATOM 709 C CA . GLN A 1 93 ? 4.108 9.278 -5.094 1.00 80.88 93 GLN A CA 1
ATOM 710 C C . GLN A 1 93 ? 3.118 8.216 -5.584 1.00 80.88 93 GLN A C 1
ATOM 712 O O . GLN A 1 93 ? 3.171 7.812 -6.747 1.00 80.88 93 GLN A O 1
ATOM 717 N N . GLY A 1 94 ? 2.180 7.830 -4.731 1.00 83.44 94 GLY A N 1
ATOM 718 C CA . GLY A 1 94 ? 1.117 6.886 -5.016 1.00 83.44 94 GLY A CA 1
ATOM 719 C C . GLY A 1 94 ? 0.057 6.934 -3.925 1.00 83.44 94 GLY A C 1
ATOM 720 O O . GLY A 1 94 ? 0.138 7.754 -3.007 1.00 83.44 94 GLY A O 1
ATOM 721 N N . VAL A 1 95 ? -0.978 6.121 -4.102 1.00 83.62 95 VAL A N 1
ATOM 722 C CA . VAL A 1 95 ? -1.982 5.841 -3.081 1.00 83.62 95 VAL A CA 1
ATOM 723 C C . VAL A 1 95 ? -2.683 4.523 -3.367 1.00 83.62 95 VAL A C 1
ATOM 725 O O . VAL A 1 95 ? -3.172 4.277 -4.476 1.00 83.62 95 VAL A O 1
ATOM 728 N N . PHE A 1 96 ? -2.787 3.697 -2.338 1.00 88.19 96 PHE A N 1
ATOM 729 C CA . PHE A 1 96 ? -3.813 2.680 -2.230 1.00 88.19 96 PHE A CA 1
ATOM 730 C C . PHE A 1 96 ? -5.057 3.258 -1.551 1.00 88.19 96 PHE A C 1
ATOM 732 O O . PHE A 1 96 ? -4.992 3.778 -0.440 1.00 88.19 96 PHE A O 1
ATOM 739 N N . THR A 1 97 ? -6.204 3.162 -2.220 1.00 86.69 97 THR A N 1
ATOM 740 C CA . THR A 1 97 ? -7.479 3.665 -1.707 1.00 86.69 97 THR A CA 1
ATOM 741 C C . THR A 1 97 ? -8.361 2.491 -1.274 1.00 86.69 97 THR A C 1
ATOM 743 O O . THR A 1 97 ? -8.849 1.748 -2.129 1.00 86.69 97 THR A O 1
ATOM 746 N N . PRO A 1 98 ? -8.628 2.308 0.033 1.00 88.12 98 PRO A N 1
ATOM 747 C CA . PRO A 1 98 ? -9.474 1.213 0.516 1.00 88.12 98 PRO A CA 1
ATOM 748 C C . PRO A 1 98 ? -10.954 1.376 0.132 1.00 88.12 98 PRO A C 1
ATOM 750 O O . PRO A 1 98 ? -11.681 0.386 0.092 1.00 88.12 98 PRO A O 1
ATOM 753 N N . ASN A 1 99 ? -11.399 2.599 -0.183 1.00 85.88 99 ASN A N 1
ATOM 754 C CA . ASN A 1 99 ? -12.800 2.918 -0.483 1.00 85.88 99 ASN A CA 1
ATOM 755 C C . ASN A 1 99 ? -13.300 2.333 -1.813 1.00 85.88 99 ASN A C 1
ATOM 757 O O . ASN A 1 99 ? -14.491 2.083 -1.965 1.00 85.88 99 ASN A O 1
ATOM 761 N N . ASP A 1 100 ? -12.420 2.144 -2.791 1.00 88.12 100 ASP A N 1
ATOM 762 C CA . ASP A 1 100 ? -12.731 1.514 -4.082 1.00 88.12 100 ASP A CA 1
ATOM 763 C C . ASP A 1 100 ? -11.762 0.368 -4.423 1.00 88.12 100 ASP A C 1
ATOM 765 O O . ASP A 1 100 ? -11.857 -0.252 -5.488 1.00 88.12 100 ASP A O 1
ATOM 769 N N . TRP A 1 101 ? -10.856 0.065 -3.487 1.00 92.25 101 TRP A N 1
ATOM 770 C CA . TRP A 1 101 ? -9.817 -0.952 -3.589 1.00 92.25 101 TRP A CA 1
ATOM 771 C C . TRP A 1 101 ? -8.892 -0.737 -4.796 1.00 92.25 101 TRP A C 1
ATOM 773 O O . TRP A 1 101 ? -8.598 -1.662 -5.563 1.00 92.25 101 TRP A O 1
ATOM 783 N N . SER A 1 102 ? -8.463 0.512 -4.997 1.00 91.44 102 SER A N 1
ATOM 784 C CA . SER A 1 102 ? -7.619 0.924 -6.122 1.00 91.44 102 SER A CA 1
ATOM 785 C C . SER A 1 102 ? -6.181 1.245 -5.713 1.00 91.44 102 SER A C 1
ATOM 787 O O . SER A 1 102 ? -5.911 1.651 -4.588 1.00 91.44 102 SER A O 1
ATOM 789 N N . LEU A 1 103 ? -5.245 1.061 -6.647 1.00 90.88 103 LEU A N 1
ATOM 790 C CA . LEU A 1 103 ? -3.837 1.438 -6.505 1.00 90.88 103 LEU A CA 1
ATOM 791 C C . LEU A 1 103 ? -3.470 2.387 -7.643 1.00 90.88 103 LEU A C 1
ATOM 793 O O . LEU A 1 103 ? -3.361 1.974 -8.802 1.00 90.88 103 LEU A O 1
ATOM 797 N N . ILE A 1 104 ? -3.265 3.658 -7.317 1.00 90.56 104 ILE A N 1
ATOM 798 C CA . ILE A 1 104 ? -2.937 4.701 -8.287 1.00 90.56 104 ILE A CA 1
ATOM 799 C C . ILE A 1 104 ? -1.547 5.257 -7.988 1.00 90.56 104 ILE A C 1
ATOM 801 O O . ILE A 1 104 ? -1.268 5.679 -6.873 1.00 90.56 104 ILE A O 1
ATOM 805 N N . LEU A 1 105 ? -0.676 5.290 -8.996 1.00 90.62 105 LEU A N 1
ATOM 806 C CA . LEU A 1 105 ? 0.670 5.858 -8.880 1.00 90.62 105 LEU A CA 1
ATOM 807 C C . LEU A 1 105 ? 0.795 7.175 -9.639 1.00 90.62 105 LEU A C 1
ATOM 809 O O . LEU A 1 105 ? 0.093 7.425 -10.622 1.00 90.62 105 LEU A O 1
ATOM 813 N N . ASN A 1 106 ? 1.731 8.011 -9.212 1.00 88.94 106 ASN A N 1
ATOM 814 C CA . ASN A 1 106 ? 2.035 9.264 -9.880 1.00 88.94 106 ASN A CA 1
ATOM 815 C C . ASN A 1 106 ? 2.760 9.010 -11.215 1.00 88.94 106 ASN A C 1
ATOM 817 O O . ASN A 1 106 ? 3.888 8.514 -11.251 1.00 88.94 106 ASN A O 1
ATOM 821 N N . ALA A 1 107 ? 2.126 9.397 -12.324 1.00 88.38 107 ALA A N 1
ATOM 822 C CA . ALA A 1 107 ? 2.672 9.246 -13.672 1.00 88.38 107 ALA A CA 1
ATOM 823 C C . ALA A 1 107 ? 3.987 10.021 -13.886 1.00 88.38 107 ALA A C 1
ATOM 825 O O . ALA A 1 107 ? 4.831 9.583 -14.672 1.00 88.38 107 ALA A O 1
ATOM 826 N N . GLU A 1 108 ? 4.177 11.150 -13.195 1.00 87.69 108 GLU A N 1
ATOM 827 C CA . GLU A 1 108 ? 5.365 12.003 -13.326 1.00 87.69 108 GLU A CA 1
ATOM 828 C C . GLU A 1 108 ? 6.641 11.313 -12.830 1.00 87.69 108 GLU A C 1
ATOM 830 O O . GLU A 1 108 ? 7.725 11.641 -13.309 1.00 87.69 108 GLU A O 1
ATOM 835 N N . GLN A 1 109 ? 6.541 10.292 -11.965 1.00 87.56 109 GLN A N 1
ATOM 836 C CA . GLN A 1 109 ? 7.708 9.483 -11.589 1.00 87.56 109 GLN A CA 1
ATOM 837 C C . GLN A 1 109 ? 8.379 8.824 -12.800 1.00 87.56 109 GLN A C 1
ATOM 839 O O . GLN A 1 109 ? 9.586 8.602 -12.802 1.00 87.56 109 GLN A O 1
ATOM 844 N N . LEU A 1 110 ? 7.604 8.522 -13.846 1.00 90.25 110 LEU A N 1
ATOM 845 C CA . LEU A 1 110 ? 8.099 7.890 -15.065 1.00 90.25 110 LEU A CA 1
ATOM 846 C C . LEU A 1 110 ? 8.508 8.909 -16.135 1.00 90.25 110 LEU A C 1
ATOM 848 O O . LEU A 1 110 ? 9.157 8.523 -17.105 1.00 90.25 110 LEU A O 1
ATOM 852 N N . ALA A 1 111 ? 8.184 10.197 -15.978 1.00 88.94 111 ALA A N 1
ATOM 853 C CA . ALA A 1 111 ? 8.515 11.235 -16.955 1.00 88.94 111 ALA A CA 1
ATOM 854 C C . ALA A 1 111 ? 10.019 11.299 -17.311 1.00 88.94 111 ALA A C 1
ATOM 856 O O . ALA A 1 111 ? 10.326 11.434 -18.503 1.00 88.94 111 ALA A O 1
ATOM 857 N N . PRO A 1 112 ? 10.970 11.142 -16.358 1.00 88.44 112 PRO A N 1
ATOM 858 C CA . PRO A 1 112 ? 12.399 11.113 -16.674 1.00 88.44 112 PRO A CA 1
ATOM 859 C C . PRO A 1 112 ? 12.775 10.029 -17.687 1.00 88.44 112 PRO A C 1
ATOM 861 O O . PRO A 1 112 ? 13.626 10.272 -18.539 1.00 88.44 112 PRO A O 1
ATOM 864 N N . MET A 1 113 ? 12.090 8.879 -17.671 1.00 89.31 113 MET A N 1
ATOM 865 C CA . MET A 1 113 ? 12.389 7.743 -18.551 1.00 89.31 113 MET A CA 1
ATOM 866 C C . MET A 1 113 ? 12.188 8.051 -20.036 1.00 89.31 113 MET A C 1
ATOM 868 O O . MET A 1 113 ? 12.801 7.417 -20.888 1.00 89.31 113 MET A O 1
ATOM 872 N N . PHE A 1 114 ? 11.362 9.047 -20.360 1.00 88.94 114 PHE A N 1
ATOM 873 C CA . PHE A 1 114 ? 11.079 9.456 -21.736 1.00 88.94 114 PHE A CA 1
ATOM 874 C C . PHE A 1 114 ? 11.981 10.592 -22.231 1.00 88.94 114 PHE A C 1
ATOM 876 O O . PHE A 1 114 ? 11.893 10.971 -23.396 1.00 88.94 114 PHE A O 1
ATOM 883 N N . ARG A 1 115 ? 12.835 11.141 -21.358 1.00 82.44 115 ARG A N 1
ATOM 884 C CA . ARG A 1 115 ? 13.774 12.235 -21.663 1.00 82.44 115 ARG A CA 1
ATOM 885 C C . ARG A 1 115 ? 15.227 11.754 -21.732 1.00 82.44 115 ARG A C 1
ATOM 887 O O . ARG A 1 115 ? 16.140 12.567 -21.842 1.00 82.44 115 ARG A O 1
ATOM 894 N N . ILE A 1 116 ? 15.443 10.439 -21.669 1.00 71.56 116 ILE A N 1
ATOM 895 C CA . ILE A 1 116 ? 16.770 9.822 -21.559 1.00 71.56 116 ILE A CA 1
ATOM 896 C C . ILE A 1 116 ? 17.654 10.071 -22.789 1.00 71.56 116 ILE A C 1
ATOM 898 O O . ILE A 1 116 ? 18.870 10.106 -22.629 1.00 71.56 116 ILE A O 1
ATOM 902 N N . ASP A 1 117 ? 17.099 10.385 -23.964 1.00 62.59 117 ASP A N 1
ATOM 903 C CA . ASP A 1 117 ? 17.901 10.808 -25.129 1.00 62.59 117 ASP A CA 1
ATOM 904 C C . ASP A 1 117 ? 18.797 12.033 -24.830 1.00 62.59 117 ASP A C 1
ATOM 906 O O . ASP A 1 117 ? 19.833 12.204 -25.465 1.00 62.59 117 ASP A O 1
ATOM 910 N N . ALA A 1 118 ? 18.450 12.852 -23.825 1.00 50.41 118 ALA A N 1
ATOM 911 C CA . ALA A 1 118 ? 19.276 13.961 -23.335 1.00 50.41 118 ALA A CA 1
ATOM 912 C C . ALA A 1 118 ? 20.305 13.557 -22.251 1.00 50.41 118 ALA A C 1
ATOM 914 O O . ALA A 1 118 ? 21.239 14.307 -21.990 1.00 50.41 118 ALA A O 1
ATOM 915 N N . VAL A 1 119 ? 20.146 12.390 -21.615 1.00 48.00 119 VAL A N 1
ATOM 916 C CA . VAL A 1 119 ? 20.990 11.885 -20.509 1.00 48.00 119 VAL A CA 1
ATOM 917 C C . VAL A 1 119 ? 22.077 10.929 -21.016 1.00 48.00 119 VAL A C 1
ATOM 919 O O . VAL A 1 119 ? 23.175 10.894 -20.465 1.00 48.00 119 VAL A O 1
ATOM 922 N N . VAL A 1 120 ? 21.814 10.195 -22.104 1.00 48.62 120 VAL A N 1
ATOM 923 C CA . VAL A 1 120 ? 22.770 9.250 -22.716 1.00 48.62 120 VAL A CA 1
ATOM 924 C C . VAL A 1 120 ? 24.049 9.950 -23.187 1.00 48.62 120 VAL A C 1
ATOM 926 O O . VAL A 1 120 ? 25.123 9.380 -23.059 1.00 48.62 120 VAL A O 1
ATOM 929 N N . ALA A 1 121 ? 23.966 11.207 -23.634 1.00 47.66 121 ALA A N 1
ATOM 930 C CA . ALA A 1 121 ? 25.142 11.975 -24.051 1.00 47.66 121 ALA A CA 1
ATOM 931 C C . ALA A 1 121 ? 26.065 12.404 -22.888 1.00 47.66 121 ALA A C 1
ATOM 933 O O . ALA A 1 121 ? 27.188 12.831 -23.144 1.00 47.66 121 ALA A O 1
ATOM 934 N N . ALA A 1 122 ? 25.611 12.324 -21.630 1.00 46.94 122 ALA A N 1
ATOM 935 C CA . ALA A 1 122 ? 26.360 12.815 -20.471 1.00 46.94 122 ALA A CA 1
ATOM 936 C C . ALA A 1 122 ? 26.934 11.705 -19.573 1.00 46.94 122 ALA A C 1
ATOM 938 O O . ALA A 1 122 ? 27.898 11.965 -18.860 1.00 46.94 122 ALA A O 1
ATOM 939 N N . ASP A 1 123 ? 26.358 10.495 -19.577 1.00 51.88 123 ASP A N 1
ATOM 940 C CA . ASP A 1 123 ? 26.685 9.478 -18.567 1.00 51.88 123 ASP A CA 1
ATOM 941 C C . ASP A 1 123 ? 26.498 8.037 -19.093 1.00 51.88 123 ASP A C 1
ATOM 943 O O . ASP A 1 123 ? 25.742 7.236 -18.536 1.00 51.88 123 ASP A O 1
ATOM 947 N N . GLU A 1 124 ? 27.188 7.686 -20.191 1.00 51.78 124 GLU A N 1
ATOM 948 C CA . GLU A 1 124 ? 27.194 6.332 -20.794 1.00 51.78 124 GLU A CA 1
ATOM 949 C C . GLU A 1 124 ? 27.593 5.205 -19.806 1.00 51.78 124 GLU A C 1
ATOM 951 O O . GLU A 1 124 ? 27.451 4.025 -20.125 1.00 51.78 124 GLU A O 1
ATOM 956 N N . GLY A 1 125 ? 28.052 5.536 -18.591 1.00 56.56 125 GLY A N 1
ATOM 957 C CA . GLY A 1 125 ? 28.538 4.581 -17.593 1.00 56.56 125 GLY A CA 1
ATOM 958 C C . GLY A 1 125 ? 27.636 4.321 -16.380 1.00 56.56 125 GLY A C 1
ATOM 959 O O . GLY A 1 125 ? 27.845 3.309 -15.708 1.00 56.56 125 GLY A O 1
ATOM 960 N N . ASN A 1 126 ? 26.643 5.163 -16.061 1.00 72.94 126 ASN A N 1
ATOM 961 C CA . ASN A 1 126 ? 25.918 5.041 -14.787 1.00 72.94 126 ASN A CA 1
ATOM 962 C C . ASN A 1 126 ? 24.489 4.498 -14.937 1.00 72.94 126 ASN A C 1
ATOM 964 O O . ASN A 1 126 ? 23.485 5.208 -14.820 1.00 72.94 126 ASN A O 1
ATOM 968 N N . ARG A 1 127 ? 24.398 3.179 -15.143 1.00 77.00 127 ARG A N 1
ATOM 969 C CA . ARG A 1 127 ? 23.132 2.428 -15.213 1.00 77.00 127 ARG A CA 1
ATOM 970 C C . ARG A 1 127 ? 22.229 2.656 -13.991 1.00 77.00 127 ARG A C 1
ATOM 972 O O . ARG A 1 127 ? 21.009 2.619 -14.131 1.00 77.00 127 ARG A O 1
ATOM 979 N N . ALA A 1 128 ? 22.799 2.906 -12.810 1.00 77.19 128 ALA A N 1
ATOM 980 C CA . ALA A 1 128 ? 22.021 3.188 -11.605 1.00 77.19 128 ALA A CA 1
ATOM 981 C C . ALA A 1 128 ? 21.273 4.527 -11.719 1.00 77.19 128 ALA A C 1
ATOM 983 O O . ALA A 1 128 ? 20.077 4.581 -11.438 1.00 77.19 128 ALA A O 1
ATOM 984 N N . THR A 1 129 ? 21.935 5.574 -12.219 1.00 79.44 129 THR A N 1
ATOM 985 C CA . THR A 1 129 ? 21.307 6.880 -12.484 1.00 79.44 129 THR A CA 1
ATOM 986 C C . THR A 1 129 ? 20.203 6.765 -13.534 1.00 79.44 129 THR A C 1
ATOM 988 O O . THR A 1 129 ? 19.101 7.270 -13.331 1.00 79.44 129 THR A O 1
ATOM 991 N N . GLN A 1 130 ? 20.459 6.047 -14.632 1.00 83.12 130 GLN A N 1
ATOM 992 C CA . GLN A 1 130 ? 19.492 5.887 -15.726 1.00 83.12 130 GLN A CA 1
ATOM 993 C C . GLN A 1 130 ? 18.215 5.146 -15.301 1.00 83.12 130 GLN A C 1
ATOM 995 O O . GLN A 1 130 ? 17.132 5.437 -15.802 1.00 83.12 130 GLN A O 1
ATOM 1000 N N . LEU A 1 131 ? 18.335 4.188 -14.376 1.00 89.31 131 LEU A N 1
ATOM 1001 C CA . LEU A 1 131 ? 17.218 3.376 -13.889 1.00 89.31 131 LEU A CA 1
ATOM 1002 C C . LEU A 1 131 ? 16.605 3.907 -12.583 1.00 89.31 131 LEU A C 1
ATOM 1004 O O . LEU A 1 131 ? 15.667 3.297 -12.071 1.00 89.31 131 LEU A O 1
ATOM 1008 N N . GLY A 1 132 ? 17.094 5.032 -12.049 1.00 88.44 132 GLY A N 1
ATOM 1009 C CA . GLY A 1 132 ? 16.668 5.567 -10.752 1.00 88.44 132 GLY A CA 1
ATOM 1010 C C . GLY A 1 132 ? 15.165 5.848 -10.668 1.00 88.44 132 GLY A C 1
ATOM 1011 O O . GLY A 1 132 ? 14.528 5.508 -9.674 1.00 88.44 132 GLY A O 1
ATOM 1012 N N . ALA A 1 133 ? 14.571 6.376 -11.741 1.00 90.62 133 ALA A N 1
ATOM 1013 C CA . ALA A 1 133 ? 13.127 6.601 -11.818 1.00 90.62 133 ALA A CA 1
ATOM 1014 C C . ALA A 1 133 ? 12.321 5.285 -11.809 1.00 90.62 133 ALA A C 1
ATOM 1016 O O . ALA A 1 133 ? 11.281 5.204 -11.161 1.00 90.62 133 ALA A O 1
ATOM 1017 N N . LEU A 1 134 ? 12.818 4.226 -12.463 1.00 93.62 134 LEU A N 1
ATOM 1018 C CA . LEU A 1 134 ? 12.173 2.906 -12.427 1.00 93.62 134 LEU A CA 1
ATOM 1019 C C . LEU A 1 134 ? 12.285 2.244 -11.056 1.00 93.62 134 LEU A C 1
ATOM 1021 O O . LEU A 1 134 ? 11.346 1.576 -10.633 1.00 93.62 134 LEU A O 1
ATOM 1025 N N . LYS A 1 135 ? 13.413 2.441 -10.365 1.00 90.94 135 LYS A N 1
ATOM 1026 C CA . LYS A 1 135 ? 13.602 1.976 -8.989 1.00 90.94 135 LYS A CA 1
ATOM 1027 C C . LYS A 1 135 ? 12.594 2.635 -8.049 1.00 90.94 135 LYS A C 1
ATOM 1029 O O . LYS A 1 135 ? 11.894 1.922 -7.343 1.00 90.94 135 LYS A O 1
ATOM 1034 N N . MET A 1 136 ? 12.486 3.966 -8.086 1.00 87.00 136 MET A N 1
ATOM 1035 C CA . MET A 1 136 ? 11.511 4.712 -7.280 1.00 87.00 136 MET A CA 1
ATOM 1036 C C . MET A 1 136 ? 10.079 4.259 -7.579 1.00 87.00 136 MET A C 1
ATOM 1038 O O . MET A 1 136 ? 9.326 3.967 -6.661 1.00 87.00 136 MET A O 1
ATOM 1042 N N . PHE A 1 137 ? 9.737 4.087 -8.857 1.00 91.62 137 PHE A N 1
ATOM 1043 C CA . PHE A 1 137 ? 8.428 3.571 -9.244 1.00 91.62 137 PHE A CA 1
ATOM 1044 C C . PHE A 1 137 ? 8.157 2.161 -8.700 1.00 91.62 137 PHE A C 1
ATOM 1046 O O . PHE A 1 137 ? 7.063 1.886 -8.212 1.00 91.62 137 PHE A O 1
ATOM 1053 N N . ALA A 1 138 ? 9.136 1.255 -8.780 1.00 92.62 138 ALA A N 1
ATOM 1054 C CA . ALA A 1 138 ? 9.009 -0.102 -8.257 1.00 92.62 138 ALA A CA 1
ATOM 1055 C C . ALA A 1 138 ? 8.860 -0.125 -6.727 1.00 92.62 138 ALA A C 1
ATOM 1057 O O . ALA A 1 138 ? 8.109 -0.952 -6.208 1.00 92.62 138 ALA A O 1
ATOM 1058 N N . ASP A 1 139 ? 9.554 0.773 -6.031 1.00 86.44 139 ASP A N 1
ATOM 1059 C CA . ASP A 1 139 ? 9.462 0.982 -4.588 1.00 86.44 139 ASP A CA 1
ATOM 1060 C C . ASP A 1 139 ? 8.062 1.450 -4.179 1.00 86.44 139 ASP A C 1
ATOM 1062 O O . ASP A 1 139 ? 7.378 0.747 -3.433 1.00 86.44 139 ASP A O 1
ATOM 1066 N N . THR A 1 140 ? 7.584 2.552 -4.773 1.00 86.56 140 THR A N 1
ATOM 1067 C CA . THR A 1 140 ? 6.238 3.081 -4.518 1.00 86.56 140 THR A CA 1
ATOM 1068 C C . THR A 1 140 ? 5.174 2.034 -4.839 1.00 86.56 140 THR A C 1
ATOM 1070 O O . THR A 1 140 ? 4.272 1.794 -4.046 1.00 86.56 140 THR A O 1
ATOM 1073 N N . LEU A 1 141 ? 5.282 1.354 -5.983 1.00 91.44 141 LEU A N 1
ATOM 1074 C CA . LEU A 1 141 ? 4.332 0.315 -6.369 1.00 91.44 141 LEU A CA 1
ATOM 1075 C C . LEU A 1 141 ? 4.256 -0.814 -5.333 1.00 91.44 141 LEU A C 1
ATOM 1077 O O . LEU A 1 141 ? 3.161 -1.287 -5.032 1.00 91.44 141 LEU A O 1
ATOM 1081 N N . TYR A 1 142 ? 5.399 -1.252 -4.800 1.00 88.50 142 TYR A N 1
ATOM 1082 C CA . TYR A 1 142 ? 5.422 -2.261 -3.748 1.00 88.50 14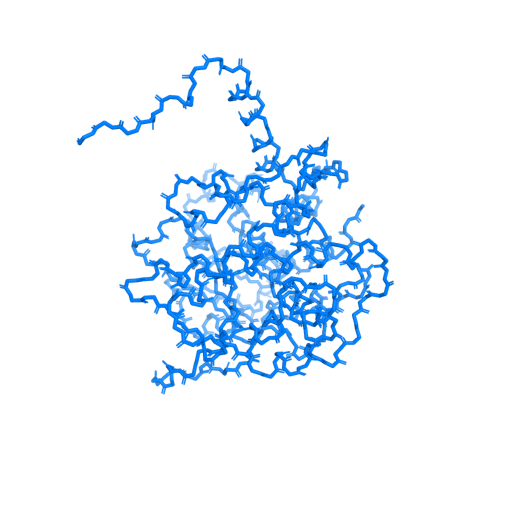2 TYR A CA 1
ATOM 1083 C C . TYR A 1 142 ? 4.767 -1.724 -2.482 1.00 88.50 142 TYR A C 1
ATOM 1085 O O . TYR A 1 142 ? 3.862 -2.366 -1.966 1.00 88.50 142 TYR A O 1
ATOM 1093 N N . HIS A 1 143 ? 5.176 -0.538 -2.030 1.00 84.75 143 HIS A N 1
ATOM 1094 C CA . HIS A 1 143 ? 4.648 0.124 -0.840 1.00 84.75 143 HIS A CA 1
ATOM 1095 C C . HIS A 1 143 ? 3.113 0.209 -0.864 1.00 84.75 143 HIS A C 1
ATOM 1097 O O . HIS A 1 143 ? 2.449 -0.358 0.004 1.00 84.75 143 HIS A O 1
ATOM 1103 N N . GLU A 1 144 ? 2.542 0.785 -1.925 1.00 86.00 144 GLU A N 1
ATOM 1104 C CA . GLU A 1 144 ? 1.087 0.907 -2.067 1.00 86.00 144 GLU A CA 1
ATOM 1105 C C . GLU A 1 144 ? 0.395 -0.460 -2.166 1.00 86.00 144 GLU A C 1
ATOM 1107 O O . GLU A 1 144 ? -0.690 -0.674 -1.626 1.00 86.00 144 GLU A O 1
ATOM 1112 N N . ALA A 1 145 ? 1.022 -1.438 -2.823 1.00 89.38 145 ALA A N 1
ATOM 1113 C CA . ALA A 1 145 ? 0.465 -2.783 -2.886 1.00 89.38 145 ALA A CA 1
ATOM 1114 C C . ALA A 1 145 ? 0.442 -3.451 -1.500 1.00 89.38 145 ALA A C 1
ATOM 1116 O O . ALA A 1 145 ? -0.485 -4.196 -1.192 1.00 89.38 145 ALA A O 1
ATOM 1117 N N . ARG A 1 146 ? 1.410 -3.167 -0.627 1.00 86.38 146 ARG A N 1
ATOM 1118 C CA . ARG A 1 146 ? 1.439 -3.717 0.734 1.00 86.38 146 ARG A CA 1
ATOM 1119 C C . ARG A 1 146 ? 0.360 -3.109 1.630 1.00 86.38 146 ARG A C 1
ATOM 1121 O O . ARG A 1 146 ? -0.194 -3.853 2.444 1.00 86.38 146 ARG A O 1
ATOM 1128 N N . HIS A 1 147 ? -0.044 -1.855 1.410 1.00 86.31 147 HIS A N 1
ATOM 1129 C CA . HIS A 1 147 ? -1.243 -1.299 2.050 1.00 86.31 147 HIS A CA 1
ATOM 1130 C C . HIS A 1 147 ? -2.495 -2.133 1.751 1.00 86.31 147 HIS A C 1
ATOM 1132 O O . HIS A 1 147 ? -3.282 -2.393 2.659 1.00 86.31 147 HIS A O 1
ATOM 1138 N N . CYS A 1 148 ? -2.648 -2.664 0.532 1.00 90.56 148 CYS A N 1
ATOM 1139 C CA . CYS A 1 148 ? -3.757 -3.572 0.216 1.00 90.56 148 CYS A CA 1
ATOM 1140 C C . CYS A 1 148 ? -3.811 -4.792 1.154 1.00 90.56 148 CYS A C 1
ATOM 1142 O O . CYS A 1 148 ? -4.896 -5.186 1.586 1.00 90.56 148 CYS A O 1
ATOM 1144 N N . GLN A 1 149 ? -2.666 -5.398 1.490 1.00 89.38 149 GLN A N 1
ATOM 1145 C CA . GLN A 1 149 ? -2.644 -6.526 2.427 1.00 89.38 149 GLN A CA 1
ATOM 1146 C C . GLN A 1 149 ? -2.940 -6.088 3.856 1.00 89.38 149 GLN A C 1
ATOM 1148 O O . GLN A 1 149 ? -3.691 -6.772 4.548 1.00 89.38 149 GLN A O 1
ATOM 1153 N N . GLN A 1 150 ? -2.379 -4.959 4.294 1.00 87.94 150 GLN A N 1
ATOM 1154 C CA . GLN A 1 150 ? -2.644 -4.414 5.625 1.00 87.94 150 GLN A CA 1
ATOM 1155 C C . GLN A 1 150 ? -4.147 -4.189 5.821 1.00 87.94 150 GLN A C 1
ATOM 1157 O O . GLN A 1 150 ? -4.724 -4.723 6.765 1.00 87.94 150 GLN A O 1
ATOM 1162 N N . TRP A 1 151 ? -4.799 -3.488 4.889 1.00 91.62 151 TRP A N 1
ATOM 1163 C CA . TRP A 1 151 ? -6.242 -3.242 4.926 1.00 91.62 151 TRP A CA 1
ATOM 1164 C C . TRP A 1 151 ? -7.056 -4.533 4.938 1.00 91.62 151 TRP A C 1
ATOM 1166 O O . TRP A 1 151 ? -7.965 -4.672 5.756 1.00 91.62 151 TRP A O 1
ATOM 1176 N N . PHE A 1 152 ? -6.701 -5.507 4.094 1.00 94.56 152 PHE A N 1
ATOM 1177 C CA . PHE A 1 152 ? -7.386 -6.799 4.069 1.00 94.56 152 PHE A CA 1
ATOM 1178 C C . PHE A 1 152 ? -7.352 -7.481 5.442 1.00 94.56 152 PHE A C 1
ATOM 1180 O O . PHE A 1 152 ? -8.380 -7.939 5.942 1.00 94.56 152 PHE A O 1
ATOM 1187 N N . TRP A 1 153 ? -6.178 -7.527 6.073 1.00 93.06 153 TRP A N 1
ATOM 1188 C CA . TRP A 1 153 ? -6.017 -8.207 7.351 1.00 93.06 153 TRP A CA 1
ATOM 1189 C C . TRP A 1 153 ? -6.576 -7.426 8.540 1.00 93.06 153 TRP A C 1
ATOM 1191 O O . TRP A 1 153 ? -7.102 -8.045 9.465 1.00 93.06 153 TRP A O 1
ATOM 1201 N N . MET A 1 154 ? -6.519 -6.091 8.515 1.00 93.00 154 MET A N 1
ATOM 1202 C CA . MET A 1 154 ? -7.201 -5.252 9.503 1.00 93.00 154 MET A CA 1
ATOM 1203 C C . MET A 1 154 ? -8.707 -5.511 9.476 1.00 93.00 154 MET A C 1
ATOM 1205 O O . MET A 1 154 ? -9.297 -5.765 10.525 1.00 93.00 154 MET A O 1
ATOM 1209 N N . TYR A 1 155 ? -9.316 -5.535 8.286 1.00 95.19 155 TYR A N 1
ATOM 1210 C CA . TYR A 1 155 ? -10.734 -5.861 8.127 1.00 95.19 155 TYR A CA 1
ATOM 1211 C C . TYR A 1 155 ? -11.061 -7.260 8.631 1.00 95.19 155 TYR A C 1
ATOM 1213 O O . TYR A 1 155 ? -11.992 -7.418 9.420 1.00 95.19 155 TYR A O 1
ATOM 1221 N N . ALA A 1 156 ? -10.264 -8.261 8.249 1.00 95.44 156 ALA A N 1
ATOM 1222 C CA . ALA A 1 156 ? -10.455 -9.623 8.729 1.00 95.44 156 ALA A CA 1
ATOM 1223 C C . ALA A 1 156 ? -10.457 -9.677 10.267 1.00 95.44 156 ALA A C 1
ATOM 1225 O O . ALA A 1 156 ? -11.369 -10.261 10.855 1.00 95.44 156 ALA A O 1
ATOM 1226 N N . LEU A 1 157 ? -9.490 -9.014 10.918 1.00 94.69 157 LEU A N 1
ATOM 1227 C CA . LEU A 1 157 ? -9.352 -9.002 12.375 1.00 94.69 157 LEU A CA 1
ATOM 1228 C C . LEU A 1 157 ? -10.542 -8.357 13.077 1.00 94.69 157 LEU A C 1
ATOM 1230 O O . LEU A 1 157 ? -11.125 -8.985 13.958 1.00 94.69 157 LEU A O 1
ATOM 1234 N N . VAL A 1 158 ? -10.907 -7.130 12.700 1.00 95.31 158 VAL A N 1
ATOM 1235 C CA . VAL A 1 158 ? -11.981 -6.400 13.393 1.00 95.31 158 VAL A CA 1
ATOM 1236 C C . VAL A 1 158 ? -13.346 -7.057 13.184 1.00 95.31 158 VAL A C 1
ATOM 1238 O O . VAL A 1 158 ? -14.200 -6.963 14.059 1.00 95.31 158 VAL A O 1
ATOM 1241 N N . GLN A 1 159 ? -13.556 -7.751 12.059 1.00 95.44 159 GLN A N 1
ATOM 1242 C CA . GLN A 1 159 ? -14.821 -8.427 11.754 1.00 95.44 159 GLN A CA 1
ATOM 1243 C C . GLN A 1 159 ? -14.945 -9.805 12.412 1.00 95.44 159 GLN A C 1
ATOM 1245 O O . GLN A 1 159 ? -16.034 -10.163 12.853 1.00 95.44 159 GLN A O 1
ATOM 1250 N N . GLN A 1 160 ? -13.865 -10.591 12.458 1.00 94.31 160 GLN A N 1
ATOM 1251 C CA . GLN A 1 160 ? -13.902 -11.959 12.994 1.00 94.31 160 GLN A CA 1
ATOM 1252 C C . GLN A 1 160 ? -13.616 -12.026 14.496 1.00 94.31 160 GLN A C 1
ATOM 1254 O O . GLN A 1 160 ? -14.088 -12.946 15.160 1.00 94.31 160 GLN A O 1
ATOM 1259 N N . TYR A 1 161 ? -12.863 -11.062 15.035 1.00 92.50 161 TYR A N 1
ATOM 1260 C CA . TYR A 1 161 ? -12.468 -11.019 16.444 1.00 92.50 161 TYR A CA 1
ATOM 1261 C C . TYR A 1 161 ? -12.714 -9.633 17.063 1.00 92.50 161 TYR A C 1
ATOM 1263 O O . TYR A 1 161 ? -11.770 -9.009 17.557 1.00 92.50 161 TYR A O 1
ATOM 1271 N N . PRO A 1 162 ? -13.965 -9.131 17.059 1.00 90.94 162 PRO A N 1
ATOM 1272 C CA . PRO A 1 162 ? -14.302 -7.844 17.674 1.00 90.94 162 PRO A CA 1
ATOM 1273 C C . PRO A 1 162 ? -13.932 -7.778 19.159 1.00 90.94 162 PRO A C 1
ATOM 1275 O O . PRO A 1 162 ? -13.497 -6.733 19.633 1.00 90.94 162 PRO A O 1
ATOM 1278 N N . ASP A 1 163 ? -14.007 -8.906 19.870 1.00 89.12 163 ASP A N 1
ATOM 1279 C CA . ASP A 1 163 ? -13.670 -9.007 21.296 1.00 89.12 163 ASP A CA 1
ATOM 1280 C C . ASP A 1 163 ? -12.199 -8.671 21.590 1.00 89.12 163 ASP A C 1
ATOM 1282 O O . ASP A 1 163 ? -11.850 -8.321 22.713 1.00 89.12 163 ASP A O 1
ATOM 1286 N N . ASN A 1 164 ? -11.321 -8.678 20.577 1.00 87.94 164 ASN A N 1
ATOM 1287 C CA . ASN A 1 164 ? -9.955 -8.176 20.730 1.00 87.94 164 ASN A CA 1
ATOM 1288 C C . ASN A 1 164 ? -9.902 -6.659 20.997 1.00 87.94 164 ASN A C 1
ATOM 1290 O O . ASN A 1 164 ? -8.824 -6.146 21.313 1.00 87.94 164 ASN A O 1
ATOM 1294 N N . PHE A 1 165 ? -11.024 -5.950 20.875 1.00 92.00 165 PHE A N 1
ATOM 1295 C CA . PHE A 1 165 ? -11.166 -4.507 21.036 1.00 92.00 165 PHE A CA 1
ATOM 1296 C C . PHE A 1 165 ? -12.295 -4.188 22.028 1.00 92.00 165 PHE A C 1
ATOM 1298 O O . PHE A 1 165 ? -13.244 -3.490 21.693 1.00 92.00 165 PHE A O 1
ATOM 1305 N N . GLU A 1 166 ? -12.193 -4.700 23.257 1.00 83.88 166 GLU A N 1
ATOM 1306 C CA . GLU A 1 166 ? -13.245 -4.660 24.293 1.00 83.88 166 GLU A CA 1
ATOM 1307 C C . GLU A 1 166 ? -13.900 -3.281 24.513 1.00 83.88 166 GLU A C 1
ATOM 1309 O O . GLU A 1 166 ? -15.084 -3.194 24.832 1.00 83.88 166 GLU A O 1
ATOM 1314 N N . THR A 1 167 ? -13.155 -2.188 24.325 1.00 91.31 167 THR A N 1
ATOM 1315 C CA . THR A 1 167 ? -13.648 -0.812 24.501 1.00 91.31 167 THR A CA 1
ATOM 1316 C C . THR A 1 167 ? -14.233 -0.185 23.232 1.00 91.31 167 THR A C 1
ATOM 1318 O O . THR A 1 167 ? -14.668 0.964 23.273 1.00 91.31 167 THR A O 1
ATOM 1321 N N . LEU A 1 168 ? -14.258 -0.912 22.113 1.00 94.12 168 LEU A N 1
ATOM 1322 C CA . LEU A 1 168 ? -14.682 -0.441 20.792 1.00 94.12 168 LEU A CA 1
ATOM 1323 C C . LEU A 1 168 ? -15.732 -1.380 20.188 1.00 94.12 168 LEU A C 1
ATOM 1325 O O . LEU A 1 168 ? -15.446 -2.108 19.235 1.00 94.12 168 LEU A O 1
ATOM 1329 N N . PRO A 1 169 ? -16.970 -1.364 20.707 1.00 87.88 169 PRO A N 1
ATOM 1330 C CA . PRO A 1 169 ? -18.021 -2.283 20.266 1.00 87.88 169 PRO A CA 1
ATOM 1331 C C . PRO A 1 169 ? -18.405 -2.111 18.787 1.00 87.88 169 PRO A C 1
ATOM 1333 O O . PRO A 1 169 ? -18.977 -3.023 18.187 1.00 87.88 169 PRO A O 1
ATOM 1336 N N . ASP A 1 170 ? -18.090 -0.962 18.184 1.00 92.94 170 ASP A N 1
ATOM 1337 C CA . ASP A 1 170 ? -18.462 -0.633 16.810 1.00 92.94 170 ASP A CA 1
ATOM 1338 C C . ASP A 1 170 ? -17.332 -0.827 15.786 1.00 92.94 170 ASP A C 1
ATOM 1340 O O . ASP A 1 170 ? -17.592 -0.740 14.583 1.00 92.94 170 ASP A O 1
ATOM 1344 N N . ILE A 1 171 ? -16.108 -1.180 16.207 1.00 95.12 171 ILE A N 1
ATOM 1345 C CA . ILE A 1 171 ? -14.960 -1.315 15.287 1.00 95.12 171 ILE A CA 1
ATOM 1346 C C . ILE A 1 171 ? -15.197 -2.363 14.188 1.00 95.12 171 ILE A C 1
ATOM 1348 O O . ILE A 1 171 ? -14.742 -2.204 13.059 1.00 95.12 171 ILE A O 1
ATOM 1352 N N . ALA A 1 172 ? -15.981 -3.408 14.460 1.00 95.69 172 ALA A N 1
ATOM 1353 C CA . ALA A 1 172 ? -16.335 -4.420 13.462 1.00 95.69 172 ALA A CA 1
ATOM 1354 C C . ALA A 1 172 ? -17.200 -3.878 12.311 1.00 95.69 172 ALA A C 1
ATOM 1356 O O . ALA A 1 172 ? -17.273 -4.488 11.242 1.00 95.69 172 ALA A O 1
ATOM 1357 N N . LYS A 1 173 ? -17.875 -2.740 12.522 1.00 95.19 173 LYS A N 1
ATOM 1358 C CA . LYS A 1 173 ? -18.739 -2.083 11.531 1.00 95.19 173 LYS A CA 1
ATOM 1359 C C . LYS A 1 173 ? -17.954 -1.125 10.634 1.00 95.19 173 LYS A C 1
ATOM 1361 O O . LYS A 1 173 ? -18.413 -0.834 9.530 1.00 95.19 173 LYS A O 1
ATOM 1366 N N . TRP A 1 174 ? -16.769 -0.688 11.071 1.00 94.31 174 TRP A N 1
ATOM 1367 C CA . TRP A 1 174 ? -15.894 0.238 10.350 1.00 94.31 174 TRP A CA 1
ATOM 1368 C C . TRP A 1 174 ? -15.624 -0.166 8.890 1.00 94.31 174 TRP A C 1
ATOM 1370 O O . TRP A 1 174 ? -15.875 0.667 8.014 1.00 94.31 174 TRP A O 1
ATOM 1380 N N . PRO A 1 175 ? -15.248 -1.421 8.560 1.00 93.94 175 PRO A N 1
ATOM 1381 C CA . PRO A 1 175 ? -14.934 -1.791 7.178 1.00 93.94 175 PRO A CA 1
ATOM 1382 C C . PRO A 1 175 ? -16.074 -1.511 6.194 1.00 93.94 175 PRO A C 1
ATOM 1384 O O . PRO A 1 175 ? -15.838 -1.067 5.076 1.00 93.94 175 PRO A O 1
ATOM 1387 N N . ALA A 1 176 ? -17.329 -1.705 6.612 1.00 89.88 176 ALA A N 1
ATOM 1388 C CA . ALA A 1 176 ? -18.501 -1.542 5.751 1.00 89.88 176 ALA A CA 1
ATOM 1389 C C . ALA A 1 176 ? -18.848 -0.076 5.424 1.00 89.88 176 ALA A C 1
ATOM 1391 O O . ALA A 1 176 ? -19.731 0.166 4.600 1.00 89.88 176 ALA A O 1
ATOM 1392 N N . THR A 1 177 ? -18.185 0.890 6.064 1.00 87.00 177 THR A N 1
ATOM 1393 C CA . THR A 1 177 ? -18.440 2.330 5.871 1.00 87.00 177 THR A CA 1
ATOM 1394 C C . THR A 1 177 ? -17.547 2.986 4.832 1.00 87.00 177 THR A C 1
ATOM 1396 O O . THR A 1 177 ? -17.895 4.041 4.310 1.00 87.00 177 THR A O 1
ATOM 1399 N N . LEU A 1 178 ? -16.424 2.348 4.510 1.00 74.62 178 LEU A N 1
ATOM 1400 C CA . LEU A 1 178 ? -15.421 2.880 3.595 1.00 74.62 178 LEU A CA 1
ATOM 1401 C C . LEU A 1 178 ? -15.790 2.772 2.104 1.00 74.62 178 LEU A C 1
ATOM 1403 O O . LEU A 1 178 ? -15.402 3.674 1.361 1.00 74.62 178 LEU A O 1
ATOM 1407 N N . PRO A 1 179 ? -16.551 1.763 1.624 1.00 74.69 179 PRO A N 1
ATOM 1408 C CA . PRO A 1 179 ? -16.934 1.698 0.219 1.00 74.69 179 PRO A CA 1
ATOM 1409 C C . PRO A 1 179 ? -17.664 2.955 -0.258 1.00 74.69 179 PRO A C 1
ATOM 1411 O O . PRO A 1 179 ? -18.714 3.332 0.275 1.00 74.69 179 PRO A O 1
ATOM 1414 N N . ASN A 1 180 ? -17.125 3.594 -1.297 1.00 62.50 180 ASN A N 1
ATOM 1415 C CA . ASN A 1 180 ? -17.694 4.818 -1.845 1.00 62.50 180 ASN A CA 1
ATOM 1416 C C . ASN A 1 180 ? -18.954 4.475 -2.662 1.00 62.50 180 ASN A C 1
ATOM 1418 O O . ASN A 1 180 ? -18.882 4.168 -3.849 1.00 62.50 180 ASN A O 1
ATOM 1422 N N . ARG A 1 181 ? -20.138 4.506 -2.035 1.00 51.69 181 ARG A N 1
ATOM 1423 C CA . ARG A 1 181 ? -21.414 4.184 -2.712 1.00 51.69 181 ARG A CA 1
ATOM 1424 C C . ARG A 1 181 ? -21.837 5.208 -3.779 1.00 51.69 181 ARG A C 1
ATOM 1426 O O . ARG A 1 181 ? -22.840 4.984 -4.451 1.00 51.69 181 ARG A O 1
ATOM 1433 N N . ALA A 1 182 ? -21.118 6.323 -3.934 1.00 44.78 182 ALA A N 1
ATOM 1434 C CA . ALA A 1 182 ? -21.574 7.475 -4.706 1.00 44.78 182 ALA A CA 1
ATOM 1435 C C . ALA A 1 182 ? -20.493 8.084 -5.620 1.00 44.78 182 ALA A C 1
ATOM 1437 O O . ALA A 1 182 ? -20.139 9.236 -5.433 1.00 44.78 182 ALA A O 1
ATOM 1438 N N . THR A 1 183 ? -20.014 7.356 -6.634 1.00 40.84 183 THR A N 1
ATOM 1439 C CA . THR A 1 183 ? -19.458 7.946 -7.879 1.00 40.84 183 THR A CA 1
ATOM 1440 C C . THR A 1 183 ? -19.471 6.932 -9.032 1.00 40.84 183 THR A C 1
ATOM 1442 O O . THR A 1 183 ? -18.457 6.657 -9.667 1.00 40.84 183 THR A O 1
ATOM 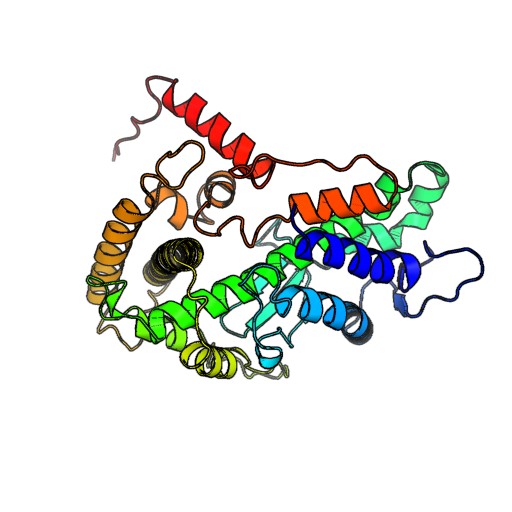1445 N N . SER A 1 184 ? -20.639 6.386 -9.383 1.00 38.62 184 SER A N 1
ATOM 1446 C CA . SER A 1 184 ? -20.808 5.737 -10.694 1.00 38.62 184 SER A CA 1
ATOM 1447 C C . SER A 1 184 ? -21.181 6.759 -11.773 1.00 38.62 184 SER A C 1
ATOM 1449 O O . SER A 1 184 ? -22.112 6.533 -12.542 1.00 38.62 184 SER A O 1
ATOM 1451 N N . ASP A 1 185 ? -20.465 7.881 -11.845 1.00 37.28 185 ASP A N 1
ATOM 1452 C CA . ASP A 1 185 ? -20.569 8.786 -12.987 1.00 37.28 185 ASP A CA 1
ATOM 1453 C C . ASP A 1 185 ? -19.475 8.426 -13.999 1.00 37.28 185 ASP A C 1
ATOM 1455 O O . ASP A 1 185 ? -18.310 8.809 -13.911 1.00 37.28 185 ASP A O 1
ATOM 1459 N N . ASN A 1 186 ? -19.887 7.630 -14.985 1.00 39.53 186 ASN A N 1
ATOM 1460 C CA . ASN A 1 186 ? -19.284 7.479 -16.313 1.00 39.53 186 ASN A CA 1
ATOM 1461 C C . ASN A 1 186 ? -17.847 6.937 -16.455 1.00 39.53 186 ASN A C 1
ATOM 1463 O O . ASN A 1 186 ? -17.385 6.792 -17.589 1.00 39.53 186 ASN A O 1
ATOM 1467 N N . ASN A 1 187 ? -17.168 6.507 -15.389 1.00 43.69 187 ASN A N 1
ATOM 1468 C CA . ASN A 1 187 ? -15.937 5.718 -15.502 1.00 43.69 187 ASN A CA 1
ATOM 1469 C C . ASN A 1 187 ? -16.062 4.379 -14.768 1.00 43.69 187 ASN A C 1
ATOM 1471 O O . ASN A 1 187 ? -16.214 4.322 -13.559 1.00 43.69 187 ASN A O 1
ATOM 1475 N N . ARG A 1 188 ? -15.991 3.291 -15.545 1.00 47.78 188 ARG A N 1
ATOM 1476 C CA . ARG A 1 188 ? -16.073 1.872 -15.150 1.00 47.78 188 ARG A CA 1
ATOM 1477 C C . ARG A 1 188 ? -14.948 1.425 -14.190 1.00 47.78 188 ARG A C 1
ATOM 1479 O O . ARG A 1 188 ? -14.173 0.541 -14.553 1.00 47.78 188 ARG A O 1
ATOM 1486 N N . GLN A 1 189 ? -14.803 2.031 -13.019 1.00 55.50 189 GLN A N 1
ATOM 1487 C CA . GLN A 1 189 ? -14.039 1.433 -11.926 1.00 55.50 189 GLN A CA 1
ATOM 1488 C C . GLN A 1 189 ? -14.971 0.479 -11.185 1.00 55.50 189 GLN A C 1
ATOM 1490 O O . GLN A 1 189 ? -16.092 0.830 -10.825 1.00 55.50 189 GLN A O 1
ATOM 1495 N N . GLN A 1 190 ? -14.549 -0.776 -11.074 1.00 60.59 190 GLN A N 1
ATOM 1496 C CA . GLN A 1 190 ? -15.314 -1.794 -10.368 1.00 60.59 190 GLN A CA 1
ATOM 1497 C C . GLN A 1 190 ? -15.188 -1.507 -8.871 1.00 60.59 190 GLN A C 1
ATOM 1499 O O . GLN A 1 190 ? -14.062 -1.482 -8.386 1.00 60.59 190 GLN A O 1
ATOM 1504 N N . ASP A 1 191 ? -16.293 -1.307 -8.147 1.00 74.56 191 ASP A N 1
ATOM 1505 C CA . ASP A 1 191 ? -16.255 -1.304 -6.677 1.00 74.56 191 ASP A CA 1
ATOM 1506 C C . ASP A 1 191 ? -15.881 -2.717 -6.202 1.00 74.56 191 ASP A C 1
ATOM 1508 O O . ASP A 1 191 ? -16.719 -3.615 -6.082 1.00 74.56 191 ASP A O 1
ATOM 1512 N N . GLN A 1 192 ? -14.579 -2.936 -6.026 1.00 89.44 192 GLN A N 1
ATOM 1513 C CA . GLN A 1 192 ? -14.026 -4.183 -5.516 1.00 89.44 192 GLN A CA 1
ATOM 1514 C C . GLN A 1 192 ? -14.048 -4.194 -3.978 1.00 89.44 192 GLN A C 1
ATOM 1516 O O . GLN A 1 192 ? -14.132 -5.278 -3.396 1.00 89.44 192 GLN A O 1
ATOM 1521 N N . ALA A 1 193 ? -14.058 -3.027 -3.319 1.00 91.06 193 ALA A N 1
ATOM 1522 C CA . ALA A 1 193 ? -13.952 -2.896 -1.865 1.00 91.06 193 ALA A CA 1
ATOM 1523 C C . ALA A 1 193 ? -15.031 -3.706 -1.137 1.00 91.06 193 ALA A C 1
ATOM 1525 O O . ALA A 1 193 ? -14.717 -4.516 -0.265 1.00 91.06 193 ALA A O 1
ATOM 1526 N N . SER A 1 194 ? -16.292 -3.587 -1.565 1.00 90.00 194 SER A N 1
ATOM 1527 C CA . SER A 1 194 ? -17.417 -4.337 -0.984 1.00 90.00 194 SER A CA 1
ATOM 1528 C C . SER A 1 194 ? -17.216 -5.866 -1.029 1.00 90.00 194 SER A C 1
ATOM 1530 O O . SER A 1 194 ? -17.510 -6.584 -0.064 1.00 90.00 194 SER A O 1
ATOM 1532 N N . SER A 1 195 ? -16.678 -6.378 -2.142 1.00 92.06 195 SER A N 1
ATOM 1533 C CA . SER A 1 195 ? -16.390 -7.811 -2.306 1.00 92.06 195 SER A CA 1
ATOM 1534 C C . SER A 1 195 ? -15.231 -8.250 -1.415 1.00 92.06 195 SER A C 1
ATOM 1536 O O . SER A 1 195 ? -15.289 -9.314 -0.799 1.00 92.06 195 SER A O 1
ATOM 1538 N N . VAL A 1 196 ? -14.205 -7.408 -1.296 1.00 95.31 196 VAL A N 1
ATOM 1539 C CA . VAL A 1 196 ? -13.029 -7.688 -0.472 1.00 95.31 196 VAL A CA 1
ATOM 1540 C C . VAL A 1 196 ? -13.362 -7.683 1.012 1.00 95.31 196 VAL A C 1
ATOM 1542 O O . VAL A 1 196 ? -12.940 -8.592 1.715 1.00 95.31 196 VAL A O 1
ATOM 1545 N N . ILE A 1 197 ? -14.172 -6.738 1.486 1.00 94.69 197 ILE A N 1
ATOM 1546 C CA . ILE A 1 197 ? -14.651 -6.710 2.876 1.00 94.69 197 ILE A CA 1
ATOM 1547 C C . ILE A 1 197 ? -15.422 -7.996 3.201 1.00 94.69 197 ILE A C 1
ATOM 1549 O O . ILE A 1 197 ? -15.214 -8.613 4.244 1.00 94.69 197 ILE A O 1
ATOM 1553 N N . THR A 1 198 ? -16.282 -8.447 2.283 1.00 94.56 198 THR A N 1
ATOM 1554 C CA . THR A 1 198 ? -17.025 -9.708 2.447 1.00 94.56 198 THR A CA 1
ATOM 1555 C C . THR A 1 198 ? -16.093 -10.921 2.502 1.00 94.56 198 THR A C 1
ATOM 1557 O O . THR A 1 198 ? -16.359 -11.877 3.234 1.00 94.56 198 THR A O 1
ATOM 1560 N N . LEU A 1 199 ? -15.015 -10.898 1.717 1.00 96.12 199 LEU A N 1
ATOM 1561 C CA . LEU A 1 199 ? -14.005 -11.950 1.691 1.00 96.12 199 LEU A CA 1
ATOM 1562 C C . LEU A 1 199 ? -13.154 -11.952 2.968 1.00 96.12 199 LEU A C 1
ATOM 1564 O O . LEU A 1 199 ? -12.966 -13.010 3.568 1.00 96.12 199 LEU A O 1
ATOM 1568 N N . ALA A 1 200 ? -12.697 -10.781 3.412 1.00 95.81 200 ALA A N 1
ATOM 1569 C CA . ALA A 1 200 ? -11.905 -10.591 4.623 1.00 95.81 200 ALA A CA 1
ATOM 1570 C C . ALA A 1 200 ? -12.646 -11.092 5.870 1.00 95.81 200 ALA A C 1
ATOM 1572 O O . ALA A 1 200 ? -12.060 -11.800 6.683 1.00 95.81 200 ALA A O 1
ATOM 1573 N N . ALA A 1 201 ? -13.957 -10.849 5.968 1.00 95.88 201 ALA A N 1
ATOM 1574 C CA . ALA A 1 201 ? -14.798 -11.329 7.068 1.00 95.88 201 ALA A CA 1
ATOM 1575 C C . ALA A 1 201 ? -14.853 -12.865 7.217 1.00 95.88 201 ALA A C 1
ATOM 1577 O O . ALA A 1 201 ? -15.332 -13.362 8.233 1.00 95.88 201 ALA A O 1
ATOM 1578 N N . LYS A 1 202 ? -14.418 -13.628 6.204 1.00 95.12 202 LYS A N 1
ATOM 1579 C CA . LYS A 1 202 ? -14.481 -15.102 6.179 1.00 95.12 202 LYS A CA 1
ATOM 1580 C C . LYS A 1 202 ? -13.117 -15.770 6.050 1.00 95.12 202 LYS A C 1
ATOM 1582 O O . LYS A 1 202 ? -13.028 -16.992 6.161 1.00 95.12 202 LYS A O 1
ATOM 1587 N N . HIS A 1 203 ? -12.075 -15.010 5.728 1.00 93.62 203 HIS A N 1
ATOM 1588 C CA . HIS A 1 203 ? -10.765 -15.573 5.449 1.00 93.62 203 HIS A CA 1
ATOM 1589 C C . HIS A 1 203 ? -9.999 -15.809 6.748 1.00 93.62 203 HIS A C 1
ATOM 1591 O O . HIS A 1 203 ? -9.858 -14.892 7.551 1.00 93.62 203 HIS A O 1
ATOM 1597 N N . ALA A 1 204 ? -9.498 -17.027 6.954 1.00 90.75 204 ALA A N 1
ATOM 1598 C CA . ALA A 1 204 ? -8.807 -17.383 8.187 1.00 90.75 204 ALA A CA 1
ATOM 1599 C C . ALA A 1 204 ? -7.620 -16.442 8.446 1.00 90.75 204 ALA A C 1
ATOM 1601 O O . ALA A 1 204 ? -6.754 -16.261 7.590 1.00 90.75 204 ALA A O 1
ATOM 1602 N N . ILE A 1 205 ? -7.597 -15.847 9.635 1.00 87.25 205 ILE A N 1
ATOM 1603 C CA . ILE A 1 205 ? -6.523 -14.949 10.058 1.00 87.25 205 ILE A CA 1
ATOM 1604 C C . ILE A 1 205 ? -5.276 -15.776 10.395 1.00 87.25 205 ILE A C 1
ATOM 1606 O O . ILE A 1 205 ? -5.414 -16.896 10.901 1.00 87.25 205 ILE A O 1
ATOM 1610 N N . PRO A 1 206 ? -4.058 -15.255 10.155 1.00 80.19 206 PRO A N 1
ATOM 1611 C CA . PRO A 1 206 ? -2.836 -15.906 10.601 1.00 80.19 206 PRO A CA 1
ATOM 1612 C C . PRO A 1 206 ? -2.900 -16.199 12.104 1.00 80.19 206 PRO A C 1
ATOM 1614 O O . PRO A 1 206 ? -3.102 -15.298 12.911 1.00 80.19 206 PRO A O 1
ATOM 1617 N N . GLY A 1 207 ? -2.734 -17.467 12.484 1.00 75.19 207 GLY A N 1
ATOM 1618 C CA . GLY A 1 207 ? -2.842 -17.908 13.882 1.00 75.19 207 GLY A CA 1
ATOM 1619 C C . GLY A 1 207 ? -1.598 -17.642 14.735 1.00 75.19 207 GLY A C 1
ATOM 1620 O O . GLY A 1 207 ? -1.554 -18.044 15.895 1.00 75.19 207 GLY A O 1
ATOM 1621 N N . GLU A 1 208 ? -0.563 -17.022 14.167 1.00 79.94 208 GLU A N 1
ATOM 1622 C CA . GLU A 1 208 ? 0.691 -16.753 14.867 1.00 79.94 208 GLU A CA 1
ATOM 1623 C C . GLU A 1 208 ? 0.518 -15.544 15.819 1.00 79.94 208 GLU A C 1
ATOM 1625 O O . GLU A 1 208 ? 0.048 -14.486 15.388 1.00 79.94 208 GLU A O 1
ATOM 1630 N N . PRO A 1 209 ? 0.854 -15.668 17.120 1.00 79.81 209 PRO A N 1
ATOM 1631 C CA . PRO A 1 209 ? 0.581 -14.619 18.105 1.00 79.81 209 PRO A CA 1
ATOM 1632 C C . PRO A 1 209 ? 1.215 -13.256 17.804 1.00 79.81 209 PRO A C 1
ATOM 1634 O O . PRO A 1 209 ? 0.584 -12.226 18.052 1.00 79.81 209 PRO A O 1
ATOM 1637 N N . THR A 1 210 ? 2.443 -13.211 17.277 1.00 74.50 210 THR A N 1
ATOM 1638 C CA . THR A 1 210 ? 3.100 -11.931 16.966 1.00 74.50 210 THR A CA 1
ATOM 1639 C C . THR A 1 210 ? 2.458 -11.235 15.766 1.00 74.50 210 THR A C 1
ATOM 1641 O O . THR A 1 210 ? 2.305 -10.010 15.778 1.00 74.50 210 THR A O 1
ATOM 1644 N N . ALA A 1 211 ? 1.977 -11.996 14.782 1.00 75.81 211 ALA A N 1
ATOM 1645 C CA . ALA A 1 211 ? 1.192 -11.516 13.657 1.00 75.81 211 ALA A CA 1
ATOM 1646 C C . ALA A 1 211 ? -0.149 -10.941 14.123 1.00 75.81 211 ALA A C 1
ATOM 1648 O O . ALA A 1 211 ? -0.499 -9.826 13.744 1.00 75.81 211 ALA A O 1
ATOM 1649 N N . LEU A 1 212 ? -0.863 -11.633 15.014 1.00 82.19 212 LEU A N 1
ATOM 1650 C CA . LEU A 1 212 ? -2.115 -11.134 15.595 1.00 82.19 212 LEU A CA 1
ATOM 1651 C C . LEU A 1 212 ? -1.911 -9.851 16.408 1.00 82.19 212 LEU A C 1
ATOM 1653 O O . LEU A 1 212 ? -2.671 -8.895 16.253 1.00 82.19 212 LEU A O 1
ATOM 1657 N N . ALA A 1 213 ? -0.863 -9.792 17.235 1.00 82.25 213 ALA A N 1
ATOM 1658 C CA . ALA A 1 213 ? -0.521 -8.584 17.984 1.00 82.25 213 ALA A CA 1
ATOM 1659 C C . ALA A 1 213 ? -0.211 -7.407 17.043 1.00 82.25 213 ALA A C 1
ATOM 1661 O O . ALA A 1 213 ? -0.640 -6.278 17.281 1.00 82.25 213 ALA A O 1
ATOM 1662 N N . SER A 1 214 ? 0.493 -7.685 15.947 1.00 78.88 214 SER A N 1
ATOM 1663 C CA . SER A 1 214 ? 0.817 -6.715 14.900 1.00 78.88 214 SER A CA 1
ATOM 1664 C C . SER A 1 214 ? -0.429 -6.216 14.165 1.00 78.88 214 SER A C 1
ATOM 1666 O O . SER A 1 214 ? -0.593 -5.012 13.989 1.00 78.88 214 SER A O 1
ATOM 1668 N N . LEU A 1 215 ? -1.347 -7.116 13.804 1.00 85.38 215 LEU A N 1
ATOM 1669 C CA . LEU A 1 215 ? -2.630 -6.779 13.183 1.00 85.38 215 LEU A CA 1
ATOM 1670 C C . LEU A 1 215 ? -3.528 -5.959 14.108 1.00 85.38 215 LEU A C 1
ATOM 1672 O O . LEU A 1 215 ? -4.153 -5.004 13.656 1.00 85.38 215 LEU A O 1
ATOM 1676 N N . LYS A 1 216 ? -3.554 -6.275 15.407 1.00 88.88 216 LYS A N 1
ATOM 1677 C CA . LYS A 1 216 ? -4.311 -5.499 16.398 1.00 88.88 216 LYS A CA 1
ATOM 1678 C C . LYS A 1 216 ? -3.802 -4.062 16.490 1.00 88.88 216 LYS A C 1
ATOM 1680 O O . LYS A 1 216 ? -4.608 -3.136 16.518 1.00 88.88 216 LYS A O 1
ATOM 1685 N N . ARG A 1 217 ? -2.477 -3.876 16.494 1.00 86.56 217 ARG A N 1
ATOM 1686 C CA . ARG A 1 217 ? -1.825 -2.554 16.475 1.00 86.56 217 ARG A CA 1
ATOM 1687 C C . ARG A 1 217 ? -2.130 -1.784 15.190 1.00 86.56 217 ARG A C 1
ATOM 1689 O O . ARG A 1 217 ? -2.469 -0.608 15.275 1.00 86.56 217 ARG A O 1
ATOM 1696 N N . MET A 1 218 ? -2.061 -2.452 14.035 1.00 85.81 218 MET A N 1
ATOM 1697 C CA . MET A 1 218 ? -2.454 -1.876 12.744 1.00 85.81 218 MET A CA 1
ATOM 1698 C C . MET A 1 218 ? -3.896 -1.371 12.780 1.00 85.81 218 MET A C 1
ATOM 1700 O O . MET A 1 218 ? -4.144 -0.193 12.543 1.00 85.81 218 MET A O 1
ATOM 1704 N N . ALA A 1 219 ? -4.827 -2.257 13.143 1.00 91.44 219 ALA A N 1
ATOM 1705 C CA . ALA A 1 219 ? -6.255 -1.977 13.126 1.00 91.44 219 ALA A CA 1
ATOM 1706 C C . ALA A 1 219 ? -6.633 -0.808 14.042 1.00 91.44 219 ALA A C 1
ATOM 1708 O O . ALA A 1 219 ? -7.402 0.053 13.628 1.00 91.44 219 ALA A O 1
ATOM 1709 N N . ILE A 1 220 ? -6.079 -0.737 15.261 1.00 91.69 220 ILE A N 1
ATOM 1710 C CA . ILE A 1 220 ? -6.388 0.380 16.162 1.00 91.69 220 ILE A CA 1
ATOM 1711 C C . ILE A 1 220 ? -5.790 1.702 15.671 1.00 91.69 220 ILE A C 1
ATOM 1713 O O . ILE A 1 220 ? -6.461 2.728 15.742 1.00 91.69 220 ILE A O 1
ATOM 1717 N N . GLY A 1 221 ? -4.556 1.687 15.152 1.00 87.56 221 GLY A N 1
ATOM 1718 C CA . GLY A 1 221 ? -3.909 2.887 14.621 1.00 87.56 221 GLY A CA 1
ATOM 1719 C C . GLY A 1 221 ? -4.692 3.469 13.446 1.00 87.56 221 GLY A C 1
ATOM 1720 O O . GLY A 1 221 ? -5.033 4.652 13.450 1.00 87.56 221 GLY A O 1
ATOM 1721 N N . GLU A 1 222 ? -5.058 2.610 12.494 1.00 88.25 222 GLU A N 1
ATOM 1722 C CA . GLU A 1 222 ? -5.810 3.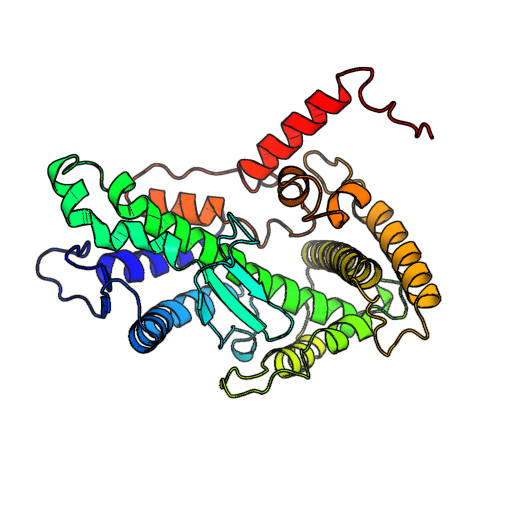006 11.303 1.00 88.25 222 GLU A CA 1
ATOM 1723 C C . GLU A 1 222 ? -7.247 3.432 11.625 1.00 88.25 222 GLU A C 1
ATOM 1725 O O . GLU A 1 222 ? -7.771 4.383 11.039 1.00 88.25 222 GLU A O 1
ATOM 1730 N N . TYR A 1 223 ? -7.886 2.781 12.601 1.00 92.94 223 TYR A N 1
ATOM 1731 C CA . TYR A 1 223 ? -9.226 3.162 13.026 1.00 92.94 223 TYR A CA 1
ATOM 1732 C C . TYR A 1 223 ? -9.244 4.558 13.662 1.00 92.94 223 TYR A C 1
ATOM 1734 O O . TYR A 1 223 ? -10.057 5.395 13.272 1.00 92.94 223 TYR A O 1
ATOM 1742 N N . VAL A 1 224 ? -8.306 4.864 14.571 1.00 92.06 224 VAL A N 1
ATOM 1743 C CA . VAL A 1 224 ? -8.193 6.213 15.161 1.00 92.06 224 VAL A CA 1
ATOM 1744 C C . VAL A 1 224 ? -7.883 7.260 14.093 1.00 92.06 224 VAL A C 1
ATOM 1746 O O . VAL A 1 224 ? -8.470 8.342 14.121 1.00 92.06 224 VAL A O 1
ATOM 1749 N N . TYR A 1 225 ? -7.007 6.942 13.135 1.00 88.12 225 TYR A N 1
ATOM 1750 C CA . TYR A 1 225 ? -6.718 7.820 12.000 1.00 88.12 225 TYR A CA 1
ATOM 1751 C C . TYR A 1 225 ? -7.979 8.115 11.175 1.00 88.12 225 TYR A C 1
ATOM 1753 O O . TYR A 1 225 ? -8.300 9.277 10.922 1.00 88.12 225 TYR A O 1
ATOM 1761 N N . THR A 1 226 ? -8.754 7.080 10.844 1.00 89.12 226 THR A N 1
ATOM 1762 C CA . THR A 1 226 ? -9.995 7.222 10.074 1.00 89.12 226 THR A CA 1
ATOM 1763 C C . THR A 1 226 ? -11.037 8.069 10.809 1.00 89.12 226 THR A C 1
ATOM 1765 O O . THR A 1 226 ? -11.589 9.006 10.231 1.00 89.12 226 THR A O 1
ATOM 1768 N N . LEU A 1 227 ? -11.269 7.799 12.098 1.00 92.56 227 LEU A N 1
ATOM 1769 C CA . LEU A 1 227 ? -12.174 8.599 12.930 1.00 92.56 227 LEU A CA 1
ATOM 1770 C C . LEU A 1 227 ? -11.719 10.066 13.002 1.00 92.56 227 LEU A C 1
ATOM 1772 O O . LEU A 1 227 ? -12.550 10.974 12.951 1.00 92.56 227 LEU A O 1
ATOM 1776 N N . ASN A 1 228 ? -10.403 10.310 13.070 1.00 91.06 228 ASN A N 1
ATOM 1777 C CA . ASN A 1 228 ? -9.855 11.663 13.076 1.00 91.06 228 ASN A CA 1
ATOM 1778 C C . ASN A 1 228 ? -10.111 12.408 11.755 1.00 91.06 228 ASN A C 1
ATOM 1780 O O . ASN A 1 228 ? -10.459 13.586 11.786 1.00 91.06 228 ASN A O 1
ATOM 1784 N N . ILE A 1 229 ? -9.989 11.737 10.606 1.00 86.56 229 ILE A N 1
ATOM 1785 C CA . ILE A 1 229 ? -10.365 12.326 9.311 1.00 86.56 229 ILE A CA 1
ATOM 1786 C C . ILE A 1 229 ? -11.847 12.701 9.318 1.00 86.56 229 ILE A C 1
ATOM 1788 O O . ILE A 1 229 ? -12.217 13.815 8.949 1.00 86.56 229 ILE A O 1
ATOM 1792 N N . TRP A 1 230 ? -12.705 11.778 9.747 1.00 90.81 230 TRP A N 1
ATOM 1793 C CA . TRP A 1 230 ? -14.151 11.961 9.703 1.00 90.81 230 TRP A CA 1
ATOM 1794 C C . TRP A 1 230 ? -14.644 13.118 10.563 1.00 90.81 230 TRP A C 1
ATOM 1796 O O . TRP A 1 230 ? -15.491 13.885 10.106 1.00 90.81 230 TRP A O 1
ATOM 1806 N N . ARG A 1 231 ? -14.098 13.287 11.771 1.00 92.00 231 ARG A N 1
ATOM 1807 C CA . ARG A 1 231 ? -14.485 14.386 12.669 1.00 92.00 231 ARG A CA 1
ATOM 1808 C C . ARG A 1 231 ? -13.986 15.761 12.208 1.00 92.00 231 ARG A C 1
ATOM 1810 O O . ARG A 1 231 ? -14.602 16.761 12.557 1.00 92.00 231 ARG A O 1
ATOM 1817 N N . HIS A 1 232 ? -12.900 15.812 11.428 1.00 88.75 232 HIS A N 1
ATOM 1818 C CA . HIS A 1 232 ? -12.294 17.054 10.916 1.00 88.75 232 HIS A CA 1
ATOM 1819 C C . HIS A 1 232 ? -12.664 17.383 9.465 1.00 88.75 232 HIS A C 1
ATOM 1821 O O . HIS A 1 232 ? -12.209 18.392 8.924 1.00 88.75 232 HIS A O 1
ATOM 1827 N N . ALA A 1 233 ? -13.496 16.567 8.818 1.00 84.00 233 ALA A N 1
ATOM 1828 C CA . ALA A 1 233 ? -14.059 16.909 7.519 1.00 84.00 233 ALA A CA 1
ATOM 1829 C C . ALA A 1 233 ? -14.875 18.216 7.604 1.00 84.00 233 ALA A C 1
ATOM 1831 O O . ALA A 1 233 ? -15.493 18.505 8.628 1.00 84.00 233 ALA A O 1
ATOM 1832 N N . THR A 1 234 ? -14.920 19.000 6.514 1.00 83.88 234 THR A N 1
ATOM 1833 C CA . THR A 1 234 ? -15.647 20.292 6.460 1.00 83.88 234 THR A CA 1
ATOM 1834 C C . THR A 1 234 ? -17.087 20.175 6.960 1.00 83.88 234 THR A C 1
ATOM 1836 O O . THR A 1 234 ? -17.594 21.071 7.630 1.00 83.88 234 THR A O 1
ATOM 1839 N N . VAL A 1 235 ? -17.727 19.049 6.646 1.00 85.81 235 VAL A N 1
ATOM 1840 C CA . VAL A 1 235 ? -18.904 18.553 7.354 1.00 85.81 235 VAL A CA 1
ATOM 1841 C C . VAL A 1 235 ? -18.492 17.214 7.958 1.00 85.81 235 VAL A C 1
ATOM 1843 O O . VAL A 1 235 ? -18.108 16.337 7.176 1.00 85.81 235 VAL A O 1
ATOM 1846 N N . PRO A 1 236 ? -18.548 17.040 9.293 1.00 88.19 236 PRO A N 1
ATOM 1847 C CA . PRO A 1 236 ? -18.159 15.788 9.919 1.00 88.19 236 PRO A CA 1
ATOM 1848 C C . PRO A 1 236 ? -18.897 14.604 9.297 1.00 88.19 236 PRO A C 1
ATOM 1850 O O . PRO A 1 236 ? -20.126 14.608 9.186 1.00 88.19 236 PRO A O 1
ATOM 1853 N N . TYR A 1 237 ? -18.144 13.590 8.884 1.00 91.12 237 TYR A N 1
ATOM 1854 C CA . TYR A 1 237 ? -18.723 12.355 8.379 1.00 91.12 237 TYR A CA 1
ATOM 1855 C C . TYR A 1 237 ? -19.097 11.465 9.564 1.00 91.12 237 TYR A C 1
ATOM 1857 O O . TYR A 1 237 ? -18.232 10.907 10.231 1.00 91.12 237 TYR A O 1
ATOM 1865 N N . VAL A 1 238 ? -20.393 11.327 9.837 1.00 93.50 238 VAL A N 1
ATOM 1866 C CA . VAL A 1 238 ? -20.885 10.400 10.862 1.00 93.50 238 VAL A CA 1
ATOM 1867 C C . VAL A 1 238 ? -21.274 9.090 10.170 1.00 93.50 238 VAL A C 1
ATOM 1869 O O . VAL A 1 238 ? -22.237 9.085 9.395 1.00 93.50 238 VAL A O 1
ATOM 1872 N N . PRO A 1 239 ? -20.547 7.979 10.392 1.00 91.88 239 PRO A N 1
ATOM 1873 C CA . PRO A 1 239 ? -20.918 6.694 9.814 1.00 91.88 239 PRO A CA 1
ATOM 1874 C C . PRO A 1 239 ? -22.273 6.234 10.357 1.00 91.88 239 PRO A C 1
ATOM 1876 O O . PRO A 1 239 ? -22.621 6.501 11.502 1.00 91.88 239 PRO A O 1
ATOM 1879 N N . THR A 1 240 ? -23.020 5.451 9.577 1.00 92.06 240 THR A N 1
ATOM 1880 C CA . THR A 1 240 ? -24.397 5.037 9.924 1.00 92.06 240 THR A CA 1
ATOM 1881 C C . THR A 1 240 ? -24.517 4.182 11.187 1.00 92.06 240 THR A C 1
ATOM 1883 O O . THR A 1 240 ? -25.628 3.924 11.640 1.00 92.06 240 THR A O 1
ATOM 1886 N N . TYR A 1 241 ? -23.403 3.669 11.713 1.00 93.75 241 TYR A N 1
ATOM 1887 C CA . TYR A 1 241 ? -23.388 2.931 12.974 1.00 93.75 241 TYR A CA 1
ATOM 1888 C C . TYR A 1 241 ? -23.264 3.835 14.208 1.00 93.75 241 TYR A C 1
ATOM 1890 O O . TYR A 1 241 ? -23.422 3.340 15.320 1.00 93.75 241 TYR A O 1
ATOM 1898 N N . LEU A 1 242 ? -23.019 5.133 14.014 1.00 95.31 242 LEU A N 1
ATOM 1899 C CA . LEU A 1 242 ? -23.005 6.156 15.051 1.00 95.31 242 LEU A CA 1
ATOM 1900 C C . LEU A 1 242 ? -24.220 7.073 14.889 1.00 95.31 242 LEU A C 1
ATOM 1902 O O . LEU A 1 242 ? -24.678 7.332 13.778 1.00 95.31 242 LEU A O 1
ATOM 1906 N N . ALA A 1 243 ? -24.759 7.549 16.011 1.00 95.06 243 ALA A N 1
ATOM 1907 C CA . ALA A 1 243 ? -25.989 8.337 16.011 1.00 95.06 243 ALA A CA 1
ATOM 1908 C C . ALA A 1 243 ? -25.778 9.770 15.498 1.00 95.06 243 ALA A C 1
ATOM 1910 O O . ALA A 1 243 ? -26.612 10.296 14.763 1.00 95.06 243 ALA A O 1
ATOM 1911 N N . ASP A 1 244 ? -24.677 10.403 15.902 1.00 95.25 244 ASP A N 1
ATOM 1912 C CA . ASP A 1 244 ? -24.382 11.807 15.638 1.00 95.25 244 ASP A CA 1
ATOM 1913 C C . ASP A 1 244 ? -22.880 12.113 15.820 1.00 95.25 244 ASP A C 1
ATOM 1915 O O . ASP A 1 244 ? -22.052 11.226 16.047 1.00 95.25 244 ASP A O 1
ATOM 1919 N N . ALA A 1 245 ? -22.522 13.394 15.705 1.00 95.31 245 ALA A N 1
ATOM 1920 C CA . ALA A 1 245 ? -21.151 13.862 15.880 1.00 95.31 245 ALA A CA 1
ATOM 1921 C C . ALA A 1 245 ? -20.628 13.712 17.323 1.00 95.31 245 ALA A C 1
ATOM 1923 O O . ALA A 1 245 ? -19.419 13.594 17.508 1.00 95.31 245 ALA A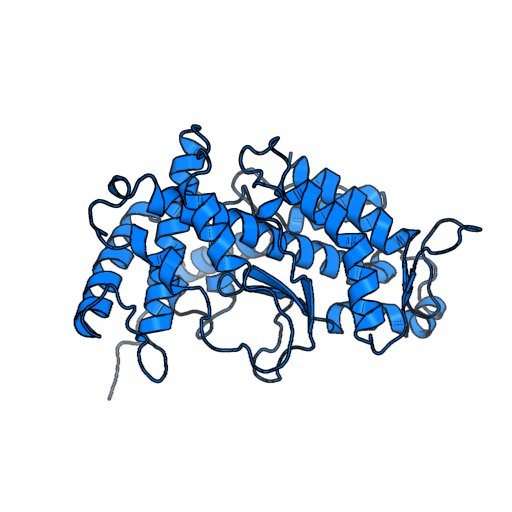 O 1
ATOM 1924 N N . ALA A 1 246 ? -21.502 13.692 18.337 1.00 96.75 246 ALA A N 1
ATOM 1925 C CA . ALA A 1 246 ? -21.081 13.452 19.717 1.00 96.75 246 ALA A CA 1
ATOM 1926 C C . ALA A 1 246 ? -20.687 11.980 19.902 1.00 96.75 246 ALA A C 1
ATOM 1928 O O . ALA A 1 246 ? -19.622 11.694 20.440 1.00 96.75 246 ALA A O 1
ATOM 1929 N N . ALA A 1 247 ? -21.474 11.054 19.346 1.00 96.81 247 ALA A N 1
ATOM 1930 C CA . ALA A 1 247 ? -21.136 9.634 19.318 1.00 96.81 247 ALA A CA 1
ATOM 1931 C C . ALA A 1 247 ? -19.824 9.359 18.555 1.00 96.81 247 ALA A C 1
ATOM 1933 O O . ALA A 1 247 ? -19.058 8.481 18.954 1.00 96.81 247 ALA A O 1
ATOM 1934 N N . LEU A 1 248 ? -19.543 10.121 17.489 1.00 96.00 248 LEU A N 1
ATOM 1935 C CA . LEU A 1 248 ? -18.258 10.079 16.780 1.00 96.00 248 LEU A CA 1
ATOM 1936 C C . LEU A 1 248 ? -17.089 10.506 17.662 1.00 96.00 248 LEU A C 1
ATOM 1938 O O . LEU A 1 248 ? -16.060 9.830 17.659 1.00 96.00 248 LEU A O 1
ATOM 1942 N N . GLU A 1 249 ? -17.237 11.577 18.435 1.00 96.31 249 GLU A N 1
ATOM 1943 C CA . GLU A 1 249 ? -16.148 12.034 19.296 1.00 96.31 249 GLU A CA 1
ATOM 1944 C C . GLU A 1 249 ? -15.933 11.132 20.519 1.00 96.31 249 GLU A C 1
ATOM 1946 O O . GLU A 1 249 ? -14.793 10.901 20.938 1.00 96.31 249 GLU A O 1
ATOM 1951 N N . ASP A 1 250 ? -17.002 10.532 21.040 1.00 96.88 250 ASP A N 1
ATOM 1952 C CA . ASP A 1 250 ? -16.916 9.506 22.077 1.00 96.88 250 ASP A CA 1
ATOM 1953 C C . ASP A 1 250 ? -16.177 8.256 21.571 1.00 96.88 250 ASP A C 1
ATOM 1955 O O . ASP A 1 250 ? -15.309 7.715 22.263 1.00 96.88 250 ASP A O 1
ATOM 1959 N N . GLU A 1 251 ? -16.488 7.803 20.352 1.00 96.69 251 GLU A N 1
ATOM 1960 C CA . GLU A 1 251 ? -15.806 6.674 19.712 1.00 96.69 251 GLU A CA 1
ATOM 1961 C C . GLU A 1 251 ? -14.330 6.989 19.442 1.00 96.69 251 GLU A C 1
ATOM 1963 O O . GLU A 1 251 ? -13.457 6.189 19.790 1.00 96.69 251 GLU A O 1
ATOM 1968 N N . PHE A 1 252 ? -14.026 8.182 18.919 1.00 95.69 252 PHE A N 1
ATOM 1969 C CA . PHE A 1 252 ? -12.649 8.649 18.747 1.00 95.69 252 PHE A CA 1
ATOM 1970 C C . PHE A 1 252 ? -11.888 8.662 20.077 1.00 95.69 252 PHE A C 1
ATOM 1972 O O . PHE A 1 252 ? -10.762 8.171 20.147 1.00 95.69 252 PHE A O 1
ATOM 1979 N N . THR A 1 253 ? -12.500 9.157 21.154 1.00 96.44 253 THR A N 1
ATOM 1980 C CA . THR A 1 253 ? -11.874 9.224 22.481 1.00 96.44 253 THR A CA 1
ATOM 1981 C C . THR A 1 253 ? -11.534 7.836 23.024 1.00 96.44 253 THR A C 1
ATOM 1983 O O . THR A 1 253 ? -10.424 7.623 23.532 1.00 96.44 253 THR A O 1
ATOM 1986 N N . ARG A 1 254 ? -12.449 6.866 22.887 1.00 97.00 254 ARG A N 1
ATOM 1987 C CA . ARG A 1 254 ? -12.192 5.467 23.267 1.00 97.00 254 ARG A CA 1
ATOM 1988 C C . ARG A 1 254 ? -11.066 4.864 22.435 1.00 97.00 254 ARG A C 1
ATOM 1990 O O . ARG A 1 254 ? -10.124 4.302 22.997 1.00 97.00 254 ARG A O 1
ATOM 1997 N N . ALA A 1 255 ? -11.122 5.039 21.116 1.00 95.31 255 ALA A N 1
ATOM 1998 C CA . ALA A 1 255 ? -10.156 4.447 20.199 1.00 95.31 255 ALA A CA 1
ATOM 1999 C C . ALA A 1 255 ? -8.758 5.039 20.412 1.00 95.31 255 ALA A C 1
ATOM 2001 O O . ALA A 1 255 ? -7.778 4.304 20.526 1.00 95.31 255 ALA A O 1
ATOM 2002 N N . ARG A 1 256 ? -8.666 6.360 20.585 1.00 94.69 256 ARG A N 1
ATOM 2003 C CA . ARG A 1 256 ? -7.431 7.072 20.926 1.00 94.69 256 ARG A CA 1
ATOM 2004 C C . ARG A 1 256 ? -6.826 6.585 22.241 1.00 94.69 256 ARG A C 1
ATOM 2006 O O . ARG A 1 256 ? -5.611 6.426 22.326 1.00 94.69 256 ARG A O 1
ATOM 2013 N N . THR A 1 257 ? -7.648 6.361 23.265 1.00 95.25 257 THR A N 1
ATOM 2014 C CA . THR A 1 257 ? -7.180 5.868 24.571 1.00 95.25 257 THR A CA 1
ATOM 2015 C C . THR A 1 257 ? -6.564 4.478 24.430 1.00 95.25 257 THR A C 1
ATOM 2017 O O . THR A 1 257 ? -5.433 4.260 24.864 1.00 95.25 257 THR A O 1
ATOM 2020 N N . LEU A 1 258 ? -7.258 3.575 23.731 1.00 93.44 258 LEU A N 1
ATOM 2021 C CA . LEU A 1 258 ? -6.757 2.232 23.452 1.00 93.44 258 LEU A CA 1
ATOM 2022 C C . LEU A 1 258 ? -5.491 2.253 22.576 1.00 93.44 258 LEU A C 1
ATOM 2024 O O . LEU A 1 258 ? -4.552 1.503 22.833 1.00 93.44 258 LEU A O 1
ATOM 2028 N N . ALA A 1 259 ? -5.420 3.134 21.572 1.00 90.69 259 ALA A N 1
ATOM 2029 C CA . ALA A 1 259 ? -4.228 3.309 20.741 1.00 90.69 259 ALA A CA 1
ATOM 2030 C C . ALA A 1 259 ? -3.013 3.745 21.569 1.00 90.69 259 ALA A C 1
ATOM 2032 O O . ALA A 1 259 ? -1.934 3.178 21.407 1.00 90.69 259 ALA A O 1
ATOM 2033 N N . LYS A 1 260 ? -3.185 4.703 22.492 1.00 90.62 260 LYS A N 1
ATOM 2034 C CA . LYS A 1 260 ? -2.107 5.140 23.391 1.00 90.62 260 LYS A CA 1
ATOM 2035 C C . LYS A 1 260 ? -1.583 3.987 24.239 1.00 90.62 260 LYS A C 1
ATOM 2037 O O . LYS A 1 260 ? -0.376 3.827 24.350 1.00 90.62 260 LYS A O 1
ATOM 2042 N N . GLU A 1 261 ? -2.465 3.152 24.779 1.00 90.31 261 GLU A N 1
ATOM 2043 C CA . GLU A 1 261 ? -2.066 1.987 25.572 1.00 90.31 261 GLU A CA 1
ATOM 2044 C C . GLU A 1 261 ? -1.339 0.922 24.734 1.00 90.31 261 GLU A C 1
ATOM 2046 O O . GLU A 1 261 ? -0.285 0.421 25.133 1.00 90.31 261 GLU A O 1
ATOM 2051 N N . LEU A 1 262 ? -1.875 0.579 23.560 1.00 87.19 262 LEU A N 1
ATOM 2052 C CA . LEU A 1 262 ? -1.341 -0.498 22.722 1.00 87.19 262 LEU A CA 1
ATOM 2053 C C . LEU A 1 262 ? -0.037 -0.125 22.008 1.00 87.19 262 LEU A C 1
ATOM 2055 O O . LEU A 1 262 ? 0.752 -1.016 21.682 1.00 87.19 262 LEU A O 1
ATOM 2059 N N . LEU A 1 263 ? 0.188 1.167 21.754 1.00 84.00 263 LEU A N 1
ATOM 2060 C CA . LEU A 1 263 ? 1.307 1.674 20.956 1.00 84.00 263 LEU A CA 1
ATOM 2061 C C . LEU A 1 263 ? 2.366 2.420 21.798 1.00 84.00 263 LEU A C 1
ATOM 2063 O O . LEU A 1 263 ? 3.315 2.973 21.247 1.00 84.00 263 LEU A O 1
ATOM 2067 N N . GLN A 1 264 ? 2.271 2.401 23.133 1.00 84.69 264 GLN A N 1
ATOM 2068 C CA . GLN A 1 264 ? 3.249 3.061 24.017 1.00 84.69 264 GLN A CA 1
ATOM 2069 C C . GLN A 1 264 ? 4.644 2.406 24.053 1.00 84.69 264 GLN A C 1
ATOM 2071 O O . GLN A 1 264 ? 5.579 3.033 24.530 1.00 84.69 264 GLN A O 1
ATOM 2076 N N . ASN A 1 265 ? 4.796 1.167 23.568 1.00 80.31 265 ASN A N 1
ATOM 2077 C CA . ASN A 1 265 ? 6.066 0.419 23.611 1.00 80.31 265 ASN A CA 1
ATOM 2078 C C . ASN A 1 265 ? 6.428 -0.227 22.262 1.00 80.31 265 ASN A C 1
ATOM 2080 O O . ASN A 1 265 ? 7.115 -1.248 22.225 1.00 80.31 265 ASN A O 1
ATOM 2084 N N . VAL A 1 266 ? 5.889 0.287 21.153 1.00 74.44 266 VAL A N 1
ATOM 2085 C CA . VAL A 1 266 ? 6.009 -0.363 19.831 1.00 74.44 266 VAL A CA 1
ATOM 2086 C C . VAL A 1 266 ? 6.979 0.343 18.888 1.00 74.44 266 VAL A C 1
ATOM 2088 O O . VAL A 1 266 ? 7.300 -0.210 17.842 1.00 74.44 266 VAL A O 1
ATOM 2091 N N . GLY A 1 267 ? 7.440 1.545 19.236 1.00 69.25 267 GLY A N 1
ATOM 2092 C CA . GLY A 1 267 ? 8.452 2.271 18.478 1.00 69.25 267 GLY A CA 1
ATOM 2093 C C . GLY A 1 267 ? 9.855 1.689 18.648 1.00 69.25 267 GLY A C 1
ATOM 2094 O O . GLY A 1 267 ? 10.095 0.783 19.452 1.00 69.25 267 GLY A O 1
ATOM 2095 N N . MET A 1 268 ? 10.809 2.238 17.894 1.00 67.94 268 MET A N 1
ATOM 2096 C CA . MET A 1 268 ? 12.214 1.823 17.909 1.00 67.94 268 MET A CA 1
ATOM 2097 C C . MET A 1 268 ? 12.764 1.821 19.339 1.00 67.94 268 MET A C 1
ATOM 2099 O O . MET A 1 268 ? 12.603 2.794 20.079 1.00 67.94 268 MET A O 1
ATOM 2103 N N . GLY A 1 269 ? 13.389 0.713 19.746 1.00 69.19 269 GLY A N 1
ATOM 2104 C CA . GLY A 1 269 ? 13.894 0.544 21.111 1.00 69.19 269 GLY A CA 1
ATOM 2105 C C . GLY A 1 269 ? 12.813 0.533 22.204 1.00 69.19 269 GLY A C 1
ATOM 2106 O O . GLY A 1 269 ? 13.139 0.799 23.359 1.00 69.19 269 GLY A O 1
ATOM 2107 N N . GLY A 1 270 ? 11.551 0.250 21.860 1.00 71.75 270 GLY A N 1
ATOM 2108 C CA . GLY A 1 270 ? 10.421 0.227 22.795 1.00 71.75 270 GLY A CA 1
ATOM 2109 C C . GLY A 1 270 ? 9.850 1.609 23.121 1.00 71.75 270 GLY A C 1
ATOM 2110 O O . GLY A 1 270 ? 9.233 1.778 24.167 1.00 71.75 270 GLY A O 1
ATOM 2111 N N . THR A 1 271 ? 10.079 2.607 22.266 1.00 73.06 271 THR A N 1
ATOM 2112 C CA . THR A 1 271 ? 9.586 3.977 22.475 1.00 73.06 271 THR A CA 1
ATOM 2113 C C . THR A 1 271 ? 8.077 4.110 22.216 1.00 73.06 271 THR A C 1
ATOM 2115 O O . THR A 1 271 ? 7.508 3.339 21.433 1.00 73.06 271 THR A O 1
ATOM 2118 N N . PRO A 1 272 ? 7.403 5.090 22.848 1.00 75.88 272 PRO A N 1
ATOM 2119 C CA . PRO A 1 272 ? 5.995 5.362 22.591 1.00 75.88 272 PRO A CA 1
ATOM 2120 C C . PRO A 1 272 ? 5.766 6.032 21.241 1.00 75.88 272 PRO A C 1
ATOM 2122 O O . PRO A 1 272 ? 6.580 6.825 20.764 1.00 75.88 272 PRO A O 1
ATOM 2125 N N . ILE A 1 273 ? 4.603 5.748 20.658 1.00 76.88 273 ILE A N 1
ATOM 2126 C CA . ILE A 1 273 ? 4.089 6.463 19.491 1.00 76.88 273 ILE A CA 1
ATOM 2127 C C . ILE A 1 273 ? 3.157 7.574 19.932 1.00 76.88 273 ILE A C 1
ATOM 2129 O O . ILE A 1 273 ? 2.206 7.350 20.682 1.00 76.88 273 ILE A O 1
ATOM 2133 N N . ASP A 1 274 ? 3.446 8.782 19.453 1.00 79.56 274 ASP A N 1
ATOM 2134 C CA . ASP A 1 274 ? 2.597 9.941 19.674 1.00 79.56 274 ASP A CA 1
ATOM 2135 C C . ASP A 1 274 ? 1.363 9.850 18.772 1.00 79.56 274 ASP A C 1
ATOM 2137 O O . ASP A 1 274 ? 1.383 10.261 17.616 1.00 79.56 274 ASP A O 1
ATOM 2141 N N . ILE A 1 275 ? 0.286 9.290 19.323 1.00 83.38 275 ILE A N 1
ATOM 2142 C CA . ILE A 1 275 ? -0.999 9.118 18.634 1.00 83.38 275 ILE A CA 1
ATOM 2143 C C . ILE A 1 275 ? -1.602 10.451 18.182 1.00 83.38 275 ILE A C 1
ATOM 2145 O O . ILE A 1 275 ? -2.319 10.485 17.188 1.00 83.38 275 ILE A O 1
ATOM 2149 N N . ASP A 1 276 ? -1.337 11.546 18.894 1.00 83.81 276 ASP A N 1
ATOM 2150 C CA . ASP A 1 276 ? -1.933 12.841 18.568 1.00 83.81 276 ASP A CA 1
ATOM 2151 C C . ASP A 1 276 ? -1.232 13.483 17.372 1.00 83.81 276 ASP A C 1
ATOM 2153 O O . ASP A 1 276 ? -1.900 13.951 16.449 1.00 83.81 276 ASP A O 1
ATOM 2157 N N . ALA A 1 277 ? 0.103 13.452 17.358 1.00 76.56 277 ALA A N 1
ATOM 2158 C CA . ALA A 1 277 ? 0.889 13.875 16.201 1.00 76.56 277 ALA A CA 1
ATOM 2159 C C . ALA A 1 277 ? 0.581 12.997 14.979 1.00 76.56 277 ALA A C 1
ATOM 2161 O O . ALA A 1 277 ? 0.294 13.498 13.894 1.00 76.56 277 ALA A O 1
ATOM 2162 N N . MET A 1 278 ? 0.527 11.685 15.200 1.00 75.88 278 MET A N 1
ATOM 2163 C CA . MET A 1 278 ? 0.226 10.663 14.205 1.00 75.88 278 MET A CA 1
ATOM 2164 C C . MET A 1 278 ? -1.061 10.925 13.413 1.00 75.88 278 MET A C 1
ATOM 2166 O O . MET A 1 278 ? -1.068 10.797 12.188 1.00 75.88 278 MET A O 1
ATOM 2170 N N . VAL A 1 279 ? -2.163 11.257 14.095 1.00 76.81 279 VAL A N 1
ATOM 2171 C CA . VAL A 1 279 ? -3.452 11.473 13.419 1.00 76.81 279 VAL A CA 1
ATOM 2172 C C . VAL A 1 279 ? -3.651 12.890 12.909 1.00 76.81 279 VAL A C 1
ATOM 2174 O O . VAL A 1 279 ? -4.548 13.108 12.102 1.00 76.81 279 VAL A O 1
ATOM 2177 N N . ALA A 1 280 ? -2.824 13.849 13.330 1.00 71.38 280 ALA A N 1
ATOM 2178 C CA . ALA A 1 280 ? -2.883 15.227 12.846 1.00 71.38 280 ALA A CA 1
ATOM 2179 C C . ALA A 1 280 ? -2.438 15.385 11.374 1.00 71.38 280 ALA A C 1
ATOM 2181 O O . ALA A 1 280 ? -2.586 16.470 10.806 1.00 71.38 280 ALA A O 1
ATOM 2182 N N . GLU A 1 281 ? -1.926 14.327 10.743 1.00 62.03 281 GLU A N 1
ATOM 2183 C CA . GLU A 1 281 ? -1.532 14.300 9.332 1.00 62.03 281 GLU A CA 1
ATOM 2184 C C . GLU A 1 281 ? -2.735 14.314 8.367 1.00 62.03 281 GLU A C 1
ATOM 2186 O O . GLU A 1 281 ? -3.759 13.685 8.649 1.00 62.03 281 GLU A O 1
ATOM 2191 N N . PRO A 1 282 ? -2.634 14.993 7.204 1.00 50.28 282 PRO A N 1
ATOM 2192 C CA . PRO A 1 282 ? -1.412 15.520 6.568 1.00 50.28 282 PRO A CA 1
ATOM 2193 C C . PRO A 1 282 ? -1.013 16.953 6.990 1.00 50.28 282 PRO A C 1
ATOM 2195 O O . PRO A 1 282 ? -0.230 17.617 6.314 1.00 50.28 282 PRO A O 1
ATOM 2198 N N . SER A 1 283 ? -1.605 17.486 8.060 1.00 44.91 283 SER A N 1
ATOM 2199 C CA . SER A 1 283 ? -1.639 18.929 8.343 1.00 44.91 283 SER A CA 1
ATOM 2200 C C . SER A 1 283 ? -0.429 19.505 9.089 1.00 44.91 283 SER A C 1
ATOM 2202 O O . SER A 1 283 ? -0.415 20.719 9.309 1.00 44.91 283 SER A O 1
ATOM 2204 N N . ARG A 1 284 ? 0.553 18.700 9.528 1.00 51.06 284 ARG A N 1
ATOM 2205 C CA . ARG A 1 284 ? 1.644 19.197 10.390 1.00 51.06 284 ARG A CA 1
ATOM 2206 C C . ARG A 1 284 ? 3.049 18.885 9.891 1.00 51.06 284 ARG A C 1
ATOM 2208 O O . ARG A 1 284 ? 3.821 19.827 9.719 1.00 51.06 284 ARG A O 1
ATOM 2215 N N . CYS A 1 285 ? 3.415 17.623 9.692 1.00 50.19 285 CYS A N 1
ATOM 2216 C CA . CYS A 1 285 ? 4.774 17.252 9.325 1.00 50.19 285 CYS A CA 1
ATOM 2217 C C . CYS A 1 285 ? 4.853 15.830 8.747 1.00 50.19 285 CYS A C 1
ATOM 2219 O O . CYS A 1 285 ? 4.624 14.847 9.445 1.00 50.19 285 CYS A O 1
ATOM 2221 N N . TYR A 1 286 ? 5.354 15.707 7.511 1.00 51.41 286 TYR A N 1
ATOM 2222 C CA . TYR A 1 286 ? 5.672 14.420 6.865 1.00 51.41 286 TYR A CA 1
ATOM 2223 C C . TYR A 1 286 ? 6.532 13.486 7.745 1.00 51.41 286 TYR A C 1
ATOM 2225 O O . TYR A 1 286 ? 6.475 12.267 7.623 1.00 51.41 286 TYR A O 1
ATOM 2233 N N . TYR A 1 287 ? 7.312 14.049 8.669 1.00 52.47 287 TYR A N 1
ATOM 2234 C CA . TYR A 1 287 ? 8.094 13.310 9.655 1.00 52.47 287 TYR A CA 1
ATOM 2235 C C . TYR A 1 287 ? 7.232 12.408 10.556 1.00 52.47 287 TYR A C 1
ATOM 2237 O O . TYR A 1 287 ? 7.550 11.228 10.715 1.00 52.47 287 TYR A O 1
ATOM 2245 N N . ASP A 1 288 ? 6.102 12.917 11.053 1.00 50.22 288 ASP A N 1
ATOM 2246 C CA . ASP A 1 288 ? 5.174 12.189 11.930 1.00 50.22 288 ASP A CA 1
ATOM 2247 C C . ASP A 1 288 ? 4.393 11.103 11.162 1.00 50.22 288 ASP A C 1
ATOM 2249 O O . ASP A 1 288 ? 3.972 10.086 11.717 1.00 50.22 288 ASP A O 1
ATOM 2253 N N . TYR A 1 289 ? 4.279 11.265 9.841 1.00 51.22 289 TYR A N 1
ATOM 2254 C CA . TYR A 1 289 ? 3.809 10.229 8.923 1.00 51.22 289 TYR A CA 1
ATOM 2255 C C . TYR A 1 289 ? 4.863 9.137 8.654 1.00 51.22 289 TYR A C 1
ATOM 2257 O O . TYR A 1 289 ? 4.512 8.016 8.316 1.00 51.22 289 TYR A O 1
ATOM 2265 N N . THR A 1 290 ? 6.161 9.413 8.807 1.00 52.16 290 THR A N 1
ATOM 2266 C CA . THR A 1 290 ? 7.228 8.409 8.586 1.00 52.16 290 THR A CA 1
ATOM 2267 C C . THR A 1 290 ? 7.628 7.624 9.840 1.00 52.16 290 THR A C 1
ATOM 2269 O O . THR A 1 290 ? 8.348 6.632 9.735 1.00 52.16 290 THR A O 1
ATOM 2272 N N . VAL A 1 291 ? 7.155 8.025 11.028 1.00 49.50 291 VAL A N 1
ATOM 2273 C CA . VAL A 1 291 ? 7.411 7.321 12.305 1.00 49.50 291 VAL A CA 1
ATOM 2274 C C . VAL A 1 291 ? 6.462 6.152 12.577 1.00 49.50 291 VAL A C 1
ATOM 2276 O O . VAL A 1 291 ? 6.600 5.546 13.635 1.00 49.50 291 VAL A O 1
ATOM 2279 N N . ARG A 1 292 ? 5.497 5.850 11.696 1.00 57.59 292 ARG A N 1
ATOM 2280 C CA . ARG A 1 292 ? 4.398 4.892 11.929 1.00 57.59 292 ARG A CA 1
ATOM 2281 C C . ARG A 1 292 ? 4.912 3.457 12.118 1.00 57.59 292 ARG A C 1
ATOM 2283 O O . ARG A 1 292 ? 5.166 2.786 11.127 1.00 57.59 292 ARG A O 1
ATOM 2290 N N . PRO A 1 293 ? 4.991 2.896 13.337 1.00 43.81 293 PRO A N 1
ATOM 2291 C CA . PRO A 1 293 ? 5.361 1.494 13.516 1.00 43.81 293 PRO A CA 1
ATOM 2292 C C . PRO A 1 293 ? 4.120 0.599 13.565 1.00 43.81 293 PRO A C 1
ATOM 2294 O O . PRO A 1 293 ? 4.244 -0.617 13.712 1.00 43.81 293 PRO A O 1
ATOM 2297 N N . TRP A 1 294 ? 2.907 1.177 13.488 1.00 51.25 294 TRP A N 1
ATOM 2298 C CA . TRP A 1 294 ? 1.708 0.359 13.372 1.00 51.25 294 TRP A CA 1
ATOM 2299 C C . TRP A 1 294 ? 1.579 -0.197 11.971 1.00 51.25 294 TRP A C 1
ATOM 2301 O O . TRP A 1 294 ? 1.138 -1.327 11.895 1.00 51.25 294 TRP A O 1
ATOM 2311 N N . GLU A 1 295 ? 2.014 0.494 10.910 1.00 54.94 295 GLU A N 1
ATOM 2312 C CA . GLU A 1 295 ? 2.199 -0.083 9.572 1.00 54.94 295 GLU A CA 1
ATOM 2313 C C . GLU A 1 295 ? 3.346 -1.101 9.625 1.00 54.94 295 GLU A C 1
ATOM 2315 O O . GLU A 1 295 ? 4.462 -0.851 9.191 1.00 54.94 295 GLU A O 1
ATOM 2320 N N . ASN A 1 296 ? 3.081 -2.232 10.272 1.00 50.12 296 ASN A N 1
ATOM 2321 C CA . ASN A 1 296 ? 4.090 -3.151 10.754 1.00 50.12 296 ASN A CA 1
ATOM 2322 C C . ASN A 1 296 ? 5.084 -3.524 9.649 1.00 50.12 296 ASN A C 1
ATOM 2324 O O . ASN A 1 296 ? 4.686 -3.850 8.527 1.00 50.12 296 ASN A O 1
ATOM 2328 N N . ASP A 1 297 ? 6.362 -3.551 10.013 1.00 48.00 297 ASP A N 1
ATOM 2329 C CA . ASP A 1 297 ? 7.522 -3.876 9.179 1.00 48.00 297 ASP A CA 1
ATOM 2330 C C . ASP A 1 297 ? 7.433 -5.225 8.438 1.00 48.00 297 ASP A C 1
ATOM 2332 O O . ASP A 1 297 ? 8.177 -5.463 7.489 1.00 48.00 297 ASP A O 1
ATOM 2336 N N . ALA A 1 298 ? 6.469 -6.095 8.762 1.00 44.50 298 ALA A N 1
ATOM 2337 C CA . ALA A 1 298 ? 6.094 -7.215 7.893 1.00 44.50 298 ALA A CA 1
ATOM 2338 C C . ALA A 1 298 ? 5.556 -6.774 6.507 1.00 44.50 298 ALA A C 1
ATOM 2340 O O . ALA A 1 298 ? 5.420 -7.599 5.597 1.00 44.50 298 ALA A O 1
ATOM 2341 N N . PHE A 1 299 ? 5.238 -5.488 6.322 1.00 49.78 299 PHE A N 1
ATOM 2342 C CA . PHE A 1 299 ? 4.608 -4.950 5.119 1.00 49.78 299 PHE A CA 1
ATOM 2343 C C . PHE A 1 299 ? 5.361 -3.786 4.462 1.00 49.78 299 PHE A C 1
ATOM 2345 O O . PHE A 1 299 ? 5.287 -3.700 3.243 1.00 49.78 299 PHE A O 1
ATOM 2352 N N . VAL A 1 300 ? 6.113 -2.944 5.181 1.00 55.12 300 VAL A N 1
ATOM 2353 C CA . VAL A 1 300 ? 6.598 -1.645 4.645 1.00 55.12 300 VAL A CA 1
ATOM 2354 C C . VAL A 1 300 ? 8.111 -1.590 4.401 1.00 55.12 300 VAL A C 1
ATOM 2356 O O . VAL A 1 300 ? 8.753 -0.557 4.534 1.00 55.12 300 VAL A O 1
ATOM 2359 N N . CYS A 1 301 ? 8.733 -2.676 3.949 1.00 58.62 301 CYS A N 1
ATOM 2360 C CA . CYS A 1 301 ? 10.143 -2.603 3.555 1.00 58.62 301 CYS A CA 1
ATOM 2361 C C . CYS A 1 301 ? 10.324 -2.109 2.105 1.00 58.62 301 CYS A C 1
ATOM 2363 O O . CYS A 1 301 ? 10.970 -2.796 1.309 1.00 58.62 301 CYS A O 1
ATOM 2365 N N . GLY A 1 302 ? 9.762 -0.946 1.746 1.00 60.28 302 GLY A N 1
ATOM 2366 C CA . GLY A 1 302 ? 10.019 -0.295 0.446 1.00 60.28 302 GLY A CA 1
ATOM 2367 C C . GLY A 1 302 ? 11.526 -0.198 0.189 1.00 60.28 302 GLY A C 1
ATOM 2368 O O . GLY A 1 302 ? 12.050 -0.825 -0.733 1.00 60.28 302 GLY A O 1
ATOM 2369 N N . ASP A 1 303 ? 12.254 0.373 1.154 1.00 72.62 303 ASP A N 1
ATOM 2370 C CA . ASP A 1 303 ? 13.719 0.437 1.167 1.00 72.62 303 ASP A CA 1
ATOM 2371 C C . ASP A 1 303 ? 14.407 -0.921 0.920 1.00 72.62 303 ASP A C 1
ATOM 2373 O O . ASP A 1 303 ? 15.473 -0.965 0.301 1.00 72.62 303 ASP A O 1
ATOM 2377 N N . MET A 1 304 ? 13.821 -2.044 1.359 1.00 75.50 304 MET A N 1
ATOM 2378 C CA . MET A 1 304 ? 14.367 -3.373 1.060 1.00 75.50 304 MET A CA 1
ATOM 2379 C C . MET A 1 304 ? 14.096 -3.804 -0.379 1.00 75.50 304 MET A C 1
ATOM 2381 O O . MET A 1 304 ? 14.981 -4.407 -0.979 1.00 75.50 304 MET A O 1
ATOM 2385 N N . ALA A 1 305 ? 12.928 -3.507 -0.957 1.00 78.19 305 ALA A N 1
ATOM 2386 C CA . ALA A 1 305 ? 12.686 -3.727 -2.386 1.00 78.19 305 ALA A CA 1
ATOM 2387 C C . ALA A 1 305 ? 13.677 -2.908 -3.231 1.00 78.19 305 ALA A C 1
ATOM 2389 O O . ALA A 1 305 ? 14.288 -3.443 -4.158 1.00 78.19 305 ALA A O 1
ATOM 2390 N N . SER A 1 306 ? 13.929 -1.658 -2.838 1.00 81.31 306 SER A N 1
ATOM 2391 C CA . SER A 1 306 ? 14.982 -0.805 -3.396 1.00 81.31 306 SER A CA 1
ATOM 2392 C C . SER A 1 306 ? 16.392 -1.395 -3.225 1.00 81.31 306 SER A C 1
ATOM 2394 O O . SER A 1 306 ? 17.185 -1.377 -4.168 1.00 81.31 306 SER A O 1
ATOM 2396 N N . ALA A 1 307 ? 16.720 -1.954 -2.058 1.00 82.06 307 ALA A N 1
ATOM 2397 C CA . ALA A 1 307 ? 18.015 -2.591 -1.813 1.00 82.06 307 ALA A CA 1
ATOM 2398 C C . ALA A 1 307 ? 18.196 -3.887 -2.624 1.00 82.06 307 ALA A C 1
ATOM 2400 O O . ALA A 1 307 ? 19.289 -4.158 -3.123 1.00 82.06 307 ALA A O 1
ATOM 2401 N N . TYR A 1 308 ? 17.132 -4.678 -2.796 1.00 82.38 308 TYR A N 1
ATOM 2402 C CA . TYR A 1 308 ? 17.149 -5.855 -3.664 1.00 82.38 308 TYR A CA 1
ATOM 2403 C C . TYR A 1 308 ? 17.240 -5.474 -5.144 1.00 82.38 308 TYR A C 1
ATOM 2405 O O . TYR A 1 308 ? 17.952 -6.143 -5.887 1.00 82.38 308 TYR A O 1
ATOM 2413 N N . TRP A 1 309 ? 16.596 -4.384 -5.573 1.00 87.25 309 TRP A N 1
ATOM 2414 C CA . TRP A 1 309 ? 16.758 -3.846 -6.925 1.00 87.25 309 TRP A CA 1
ATOM 2415 C C . TRP A 1 309 ? 18.226 -3.524 -7.231 1.00 87.25 309 TRP A C 1
ATOM 2417 O O . TRP A 1 309 ? 18.741 -3.930 -8.273 1.00 87.25 309 TRP A O 1
ATOM 2427 N N . ASP A 1 310 ? 18.904 -2.827 -6.315 1.00 85.38 310 ASP A N 1
ATOM 2428 C CA . ASP A 1 310 ? 20.327 -2.498 -6.440 1.00 85.38 310 ASP A CA 1
ATOM 2429 C C . ASP A 1 310 ? 21.191 -3.767 -6.484 1.00 85.38 310 ASP A C 1
ATOM 2431 O O . ASP A 1 310 ? 22.058 -3.897 -7.351 1.00 85.38 310 ASP A O 1
ATOM 2435 N N . ALA A 1 311 ? 20.914 -4.734 -5.603 1.00 83.62 311 ALA A N 1
ATOM 2436 C CA . ALA A 1 311 ? 21.619 -6.012 -5.572 1.00 83.62 311 ALA A CA 1
ATOM 2437 C C . ALA A 1 311 ? 21.514 -6.781 -6.902 1.00 83.62 311 ALA A C 1
ATOM 2439 O O . ALA A 1 311 ? 22.508 -7.324 -7.384 1.00 83.62 311 ALA A O 1
ATOM 2440 N N . GLU A 1 312 ? 20.341 -6.782 -7.541 1.00 83.56 312 GLU A N 1
ATOM 2441 C CA . GLU A 1 312 ? 20.137 -7.412 -8.856 1.00 83.56 312 GLU A CA 1
ATOM 2442 C C . GLU A 1 312 ? 20.873 -6.674 -9.995 1.00 83.56 312 GLU A C 1
ATOM 2444 O O . GLU A 1 312 ? 21.204 -7.285 -11.012 1.00 83.56 312 GLU A O 1
ATOM 2449 N N . LEU A 1 313 ? 21.209 -5.389 -9.819 1.00 81.31 313 LEU A N 1
ATOM 2450 C CA . LEU A 1 313 ? 22.094 -4.644 -10.726 1.00 81.31 313 LEU A CA 1
ATOM 2451 C C . LEU A 1 313 ? 23.591 -4.877 -10.450 1.00 81.31 313 LEU A C 1
ATOM 2453 O O . LEU A 1 313 ? 24.432 -4.257 -11.101 1.00 81.31 313 LEU A O 1
ATOM 2457 N N . GLY A 1 314 ? 23.939 -5.760 -9.509 1.00 79.50 314 GLY A N 1
ATOM 2458 C CA . GLY A 1 314 ? 25.321 -6.021 -9.100 1.00 79.50 314 GLY A CA 1
ATOM 2459 C C . GLY A 1 314 ? 25.889 -4.982 -8.129 1.00 79.50 314 GLY A C 1
ATOM 2460 O O . GLY A 1 314 ? 27.101 -4.949 -7.916 1.00 79.50 314 GLY A O 1
ATOM 2461 N N . LEU A 1 315 ? 25.039 -4.132 -7.545 1.00 81.44 315 LEU A N 1
ATOM 2462 C CA . LEU A 1 315 ? 25.417 -3.235 -6.453 1.00 81.44 315 LEU A CA 1
ATOM 2463 C C . LEU A 1 315 ? 25.313 -3.971 -5.103 1.00 81.44 315 LEU A C 1
ATOM 2465 O O . LEU A 1 315 ? 24.841 -5.104 -5.018 1.00 81.44 315 LEU A O 1
ATOM 2469 N N . ALA A 1 316 ? 25.785 -3.351 -4.021 1.00 79.12 316 ALA A N 1
ATOM 2470 C CA . ALA A 1 316 ? 25.732 -3.970 -2.698 1.00 79.12 316 ALA A CA 1
ATOM 2471 C C . ALA A 1 316 ? 24.291 -4.037 -2.152 1.00 79.12 316 ALA A C 1
ATOM 2473 O O . ALA A 1 316 ? 23.550 -3.057 -2.219 1.00 79.12 316 ALA A O 1
ATOM 2474 N N . LEU A 1 317 ? 23.921 -5.169 -1.539 1.00 80.69 317 LEU A N 1
ATOM 2475 C CA . LEU A 1 317 ? 22.671 -5.291 -0.787 1.00 80.69 317 LEU A CA 1
ATOM 2476 C C . LEU A 1 317 ? 22.797 -4.537 0.539 1.00 80.69 317 LEU A C 1
ATOM 2478 O O . LEU A 1 317 ? 23.560 -4.939 1.419 1.00 80.69 317 LEU A O 1
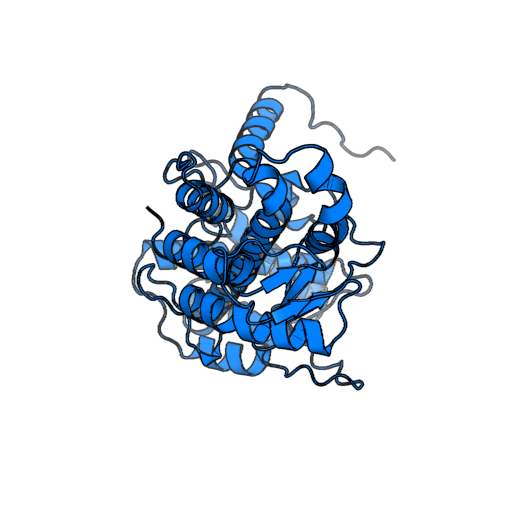ATOM 2482 N N . ARG A 1 318 ? 22.013 -3.473 0.708 1.00 73.75 318 ARG A N 1
ATOM 2483 C CA . ARG A 1 318 ? 21.856 -2.812 2.005 1.00 73.75 318 ARG A CA 1
ATOM 2484 C C . ARG A 1 318 ? 20.822 -3.565 2.841 1.00 73.75 318 ARG A C 1
ATOM 2486 O O . ARG A 1 318 ? 19.729 -3.850 2.364 1.00 73.75 318 ARG A O 1
ATOM 2493 N N . THR A 1 319 ? 21.165 -3.893 4.082 1.00 67.38 319 THR A N 1
ATOM 2494 C CA . THR A 1 319 ? 20.265 -4.569 5.028 1.00 67.38 319 THR A CA 1
ATOM 2495 C C . THR A 1 319 ? 20.080 -3.725 6.276 1.00 67.38 319 THR A C 1
ATOM 2497 O O . THR A 1 319 ? 21.038 -3.096 6.728 1.00 67.38 319 THR A O 1
ATOM 2500 N N . TYR A 1 320 ? 18.888 -3.777 6.859 1.00 65.25 320 TYR A N 1
ATOM 2501 C CA . TYR A 1 320 ? 18.575 -3.130 8.129 1.00 65.25 320 TYR A CA 1
ATOM 2502 C C . TYR A 1 320 ? 18.422 -4.165 9.260 1.00 65.25 320 TYR A C 1
ATOM 2504 O O . TYR A 1 320 ? 18.103 -5.329 8.979 1.00 65.25 320 TYR A O 1
ATOM 2512 N N . PRO A 1 321 ? 18.673 -3.772 10.523 1.00 62.97 321 PRO A N 1
ATOM 2513 C CA . PRO A 1 321 ? 18.250 -4.509 11.716 1.00 62.97 321 PRO A CA 1
ATOM 2514 C C . PRO A 1 321 ? 16.757 -4.878 11.705 1.00 62.97 321 PRO A C 1
ATOM 2516 O O . PRO A 1 321 ? 15.968 -4.289 10.977 1.00 62.97 321 PRO A O 1
ATOM 2519 N N . ALA A 1 322 ? 16.357 -5.860 12.519 1.00 55.78 322 ALA A N 1
ATOM 2520 C CA . ALA A 1 322 ? 14.981 -6.376 12.529 1.00 55.78 322 ALA A CA 1
ATOM 2521 C C . ALA A 1 322 ? 13.926 -5.365 13.026 1.00 55.78 322 ALA A C 1
ATOM 2523 O O . ALA A 1 322 ? 12.751 -5.536 12.732 1.00 55.78 322 ALA A O 1
ATOM 2524 N N . ASP A 1 323 ? 14.345 -4.339 13.766 1.00 53.75 323 ASP A N 1
ATOM 2525 C CA . ASP A 1 323 ? 13.537 -3.234 14.294 1.00 53.75 323 ASP A CA 1
ATOM 2526 C C . ASP A 1 323 ? 13.747 -1.917 13.519 1.00 53.75 323 ASP A C 1
ATOM 2528 O O . ASP A 1 323 ? 13.353 -0.841 13.974 1.00 53.75 323 ASP A O 1
ATOM 2532 N N . GLN A 1 324 ? 14.401 -1.993 12.355 1.00 61.19 324 GLN A N 1
ATOM 2533 C CA . GLN A 1 324 ? 14.656 -0.869 11.467 1.00 61.19 324 GLN A CA 1
ATOM 2534 C C . GLN A 1 324 ? 14.157 -1.214 10.058 1.00 61.19 324 GLN A C 1
ATOM 2536 O O . GLN A 1 324 ? 14.633 -2.149 9.420 1.00 61.19 324 GLN A O 1
ATOM 2541 N N . CYS A 1 325 ? 13.204 -0.431 9.555 1.00 57.78 325 CYS A N 1
ATOM 2542 C CA . CYS A 1 325 ? 12.519 -0.732 8.295 1.00 57.78 325 CYS A CA 1
ATOM 2543 C C . CYS A 1 325 ? 12.945 0.166 7.122 1.00 57.78 325 CYS A C 1
ATOM 2545 O O . CYS A 1 325 ? 12.913 -0.260 5.967 1.00 57.78 325 CYS A O 1
ATOM 2547 N N . SER A 1 326 ? 13.384 1.398 7.408 1.00 64.12 326 SER A N 1
ATOM 2548 C CA . SER A 1 326 ? 13.812 2.377 6.402 1.00 64.12 326 SER A CA 1
ATOM 2549 C C . SER A 1 326 ? 14.739 3.454 6.982 1.00 64.12 326 SER A C 1
ATOM 2551 O O . SER A 1 326 ? 14.834 3.624 8.203 1.00 64.12 326 SER A O 1
ATOM 2553 N N . HIS A 1 327 ? 15.404 4.223 6.108 1.00 69.81 327 HIS A N 1
ATOM 2554 C CA . HIS A 1 327 ? 16.123 5.447 6.518 1.00 69.81 327 HIS A CA 1
ATOM 2555 C C . HIS A 1 327 ? 15.197 6.480 7.136 1.00 69.81 327 HIS A C 1
ATOM 2557 O O . HIS A 1 327 ? 15.573 7.123 8.112 1.00 69.81 327 HIS A O 1
ATOM 2563 N N . ALA A 1 328 ? 13.999 6.645 6.571 1.00 66.31 328 ALA A N 1
ATOM 2564 C CA . ALA A 1 328 ? 13.034 7.618 7.063 1.00 66.31 328 ALA A CA 1
ATOM 2565 C C . ALA A 1 328 ? 12.687 7.334 8.528 1.00 66.31 328 ALA A C 1
ATOM 2567 O O . ALA A 1 328 ? 12.780 8.235 9.353 1.00 66.31 328 ALA A O 1
ATOM 2568 N N . TYR A 1 329 ? 12.431 6.068 8.868 1.00 63.66 329 TYR A N 1
ATOM 2569 C CA . TYR A 1 329 ? 12.153 5.650 10.240 1.00 63.66 329 TYR A CA 1
ATOM 2570 C C . TYR A 1 329 ? 13.328 5.919 11.198 1.00 63.66 329 TYR A C 1
ATOM 2572 O O . TYR A 1 329 ? 13.133 6.409 12.308 1.00 63.66 329 TYR A O 1
ATOM 2580 N N . GLU A 1 330 ? 14.568 5.673 10.764 1.00 72.31 330 GLU A N 1
ATOM 2581 C CA . GLU A 1 330 ? 15.767 5.965 11.562 1.00 72.31 330 GLU A CA 1
ATOM 2582 C C . GLU A 1 330 ? 15.973 7.471 11.790 1.00 72.31 330 GLU A C 1
ATOM 2584 O O . GLU A 1 330 ? 16.225 7.903 12.918 1.00 72.31 330 GLU A O 1
ATOM 2589 N N . LEU A 1 331 ? 15.858 8.290 10.739 1.00 71.25 331 LEU A N 1
ATOM 2590 C CA . LEU A 1 331 ? 15.885 9.750 10.878 1.00 71.25 331 LEU A CA 1
ATOM 2591 C C . LEU A 1 331 ? 14.765 10.216 11.815 1.00 71.25 331 LEU A C 1
ATOM 2593 O O . LEU A 1 331 ? 14.957 11.151 12.605 1.00 71.25 331 LEU A O 1
ATOM 2597 N N . ALA A 1 332 ? 13.627 9.526 11.755 1.00 66.75 332 ALA A N 1
ATOM 2598 C CA . ALA A 1 332 ? 12.454 9.846 12.531 1.00 66.75 332 ALA A CA 1
ATOM 2599 C C . ALA A 1 332 ? 12.495 9.411 14.011 1.00 66.75 332 ALA A C 1
ATOM 2601 O O . ALA A 1 332 ? 11.824 9.963 14.881 1.00 66.75 332 ALA A O 1
ATOM 2602 N N . ASP A 1 333 ? 13.367 8.475 14.361 1.00 71.62 333 ASP A N 1
ATOM 2603 C CA . ASP A 1 333 ? 13.745 8.234 15.755 1.00 71.62 333 ASP A CA 1
ATOM 2604 C C . ASP A 1 333 ? 14.793 9.254 16.235 1.00 71.62 333 ASP A C 1
ATOM 2606 O O . ASP A 1 333 ? 14.690 9.821 17.327 1.00 71.62 333 ASP A O 1
ATOM 2610 N N . ARG A 1 334 ? 15.795 9.547 15.397 1.00 75.38 334 ARG A N 1
ATOM 2611 C CA . ARG A 1 334 ? 16.908 10.438 15.760 1.00 75.38 334 ARG A CA 1
ATOM 2612 C C . ARG A 1 334 ? 16.463 11.864 16.067 1.00 75.38 334 ARG A C 1
ATOM 2614 O O . ARG A 1 334 ? 16.936 12.417 17.059 1.00 75.38 334 ARG A O 1
ATOM 2621 N N . ALA A 1 335 ? 15.597 12.464 15.248 1.00 70.56 335 ALA A N 1
ATOM 2622 C CA . ALA A 1 335 ? 15.155 13.838 15.509 1.00 70.56 335 ALA A CA 1
ATOM 2623 C C . ALA A 1 335 ? 14.278 13.938 16.776 1.00 70.56 335 ALA A C 1
ATOM 2625 O O . ALA A 1 335 ? 14.548 14.815 17.592 1.00 70.56 335 ALA A O 1
ATOM 2626 N N . ARG A 1 336 ? 13.395 12.969 17.067 1.00 68.94 336 ARG A N 1
ATOM 2627 C CA . ARG A 1 336 ? 12.666 12.901 18.354 1.00 68.94 336 ARG A CA 1
ATOM 2628 C C . ARG A 1 336 ? 13.593 12.837 19.563 1.00 68.94 336 ARG A C 1
ATOM 2630 O O . ARG A 1 336 ? 13.389 13.549 20.543 1.00 68.94 336 ARG A O 1
ATOM 2637 N N . ARG A 1 337 ? 14.656 12.026 19.503 1.00 73.00 337 ARG A N 1
ATOM 2638 C CA . ARG A 1 337 ? 15.662 11.978 20.583 1.00 73.00 337 ARG A CA 1
ATOM 2639 C C . ARG A 1 337 ? 16.415 13.295 20.752 1.00 73.00 337 ARG A C 1
ATOM 2641 O O . ARG A 1 337 ? 16.915 13.565 21.842 1.00 73.00 337 ARG A O 1
ATOM 2648 N N . LEU A 1 338 ? 16.576 14.072 19.683 1.00 74.81 338 LEU A N 1
ATOM 2649 C CA . LEU A 1 338 ? 17.189 15.397 19.748 1.00 74.81 338 LEU A CA 1
ATOM 2650 C C . LEU A 1 338 ? 16.222 16.408 20.374 1.00 74.81 338 LEU A C 1
ATOM 2652 O O . LEU A 1 338 ? 16.627 17.123 21.286 1.00 74.81 338 LEU A O 1
ATOM 2656 N N . GLU A 1 339 ? 14.955 16.409 19.963 1.00 70.38 339 GLU A N 1
ATOM 2657 C CA . GLU A 1 339 ? 13.897 17.243 20.548 1.00 70.38 339 GLU A CA 1
ATOM 2658 C C . GLU A 1 339 ? 13.725 16.968 22.044 1.00 70.38 339 GLU A C 1
ATOM 2660 O O . GLU A 1 339 ? 13.747 17.897 22.848 1.00 70.38 339 GLU A O 1
ATOM 2665 N N . SER A 1 340 ? 13.691 15.696 22.455 1.00 66.69 340 SER A N 1
ATOM 2666 C CA . SER A 1 340 ? 13.580 15.314 23.869 1.00 66.69 340 SER A CA 1
ATOM 2667 C C . SER A 1 340 ? 14.799 15.710 24.716 1.00 66.69 340 SER A C 1
ATOM 2669 O O . SER A 1 340 ? 14.748 15.641 25.943 1.00 66.69 340 SER A O 1
ATOM 2671 N N . ARG A 1 341 ? 15.931 16.054 24.085 1.00 69.12 341 ARG A N 1
ATOM 2672 C CA . ARG A 1 341 ? 17.178 16.477 24.750 1.00 69.12 341 ARG A CA 1
ATOM 2673 C C . ARG A 1 341 ? 17.343 17.993 24.810 1.00 69.12 341 ARG A C 1
ATOM 2675 O O . ARG A 1 341 ? 18.260 18.452 25.490 1.00 69.12 341 ARG A O 1
ATOM 2682 N N . LEU A 1 342 ? 16.498 18.760 24.125 1.00 61.06 342 LEU A N 1
ATOM 2683 C CA . LEU A 1 342 ? 16.505 20.219 24.153 1.00 61.06 342 LEU A CA 1
ATOM 2684 C C . LEU A 1 342 ? 15.483 20.704 25.199 1.00 61.06 342 LEU A C 1
ATOM 2686 O O . LEU A 1 342 ? 14.279 20.579 24.977 1.00 61.06 342 LEU A O 1
ATOM 2690 N N . PRO A 1 343 ? 15.911 21.259 26.349 1.00 41.62 343 PRO A N 1
ATOM 2691 C CA . PRO A 1 343 ? 14.977 21.821 27.318 1.00 41.62 343 PRO A CA 1
ATOM 2692 C C . PRO A 1 343 ? 14.362 23.105 26.736 1.00 41.62 343 PRO A C 1
ATOM 2694 O O . PRO A 1 343 ? 15.097 24.056 26.474 1.00 41.62 343 PRO A O 1
ATOM 2697 N N . GLY A 1 344 ? 13.034 23.147 26.551 1.00 51.03 344 GLY A N 1
ATOM 2698 C CA . GLY A 1 344 ? 12.293 24.399 26.312 1.00 51.03 344 GLY A CA 1
ATOM 2699 C C . GLY A 1 344 ? 11.444 24.528 25.037 1.00 51.03 344 GLY A C 1
ATOM 2700 O O . GLY A 1 344 ? 11.001 25.633 24.752 1.00 51.03 344 GLY A O 1
ATOM 2701 N N . ALA A 1 345 ? 11.182 23.465 24.268 1.00 42.00 345 ALA A N 1
ATOM 2702 C CA . ALA A 1 345 ? 10.381 23.576 23.034 1.00 42.00 345 ALA A CA 1
ATOM 2703 C C . ALA A 1 345 ? 8.857 23.361 23.204 1.00 42.00 345 ALA A C 1
ATOM 2705 O O . ALA A 1 345 ? 8.121 23.463 22.226 1.00 42.00 345 ALA A O 1
ATOM 2706 N N . THR A 1 346 ? 8.358 23.082 24.415 1.00 39.53 346 THR A N 1
ATOM 2707 C CA . THR A 1 346 ? 6.932 22.765 24.655 1.00 39.53 346 THR A CA 1
ATOM 2708 C C . THR A 1 346 ? 6.138 23.847 25.391 1.00 39.53 346 THR A C 1
ATOM 2710 O O . THR A 1 346 ? 5.068 23.548 25.907 1.00 39.53 346 THR A O 1
ATOM 2713 N N . ASP A 1 347 ? 6.595 25.101 25.390 1.00 36.53 347 ASP A N 1
ATOM 2714 C CA . ASP A 1 347 ? 5.777 26.238 25.833 1.00 36.53 347 ASP A CA 1
ATOM 2715 C C . ASP A 1 347 ? 5.331 27.081 24.632 1.00 36.53 347 ASP A C 1
ATOM 2717 O O . ASP A 1 347 ? 5.838 28.165 24.363 1.00 36.53 347 ASP A O 1
ATOM 2721 N N . THR A 1 348 ? 4.326 26.588 23.911 1.00 34.84 348 THR A N 1
ATOM 2722 C CA . THR A 1 348 ? 3.335 27.475 23.281 1.00 34.84 348 THR A CA 1
ATOM 2723 C C . THR A 1 348 ? 1.948 27.075 23.767 1.00 34.84 348 THR A C 1
ATOM 2725 O O . THR A 1 348 ? 1.090 26.590 23.035 1.00 34.84 348 THR A O 1
ATOM 2728 N N . ALA A 1 349 ? 1.748 27.276 25.071 1.00 35.16 349 ALA A N 1
ATOM 2729 C CA . ALA A 1 349 ? 0.427 27.516 25.622 1.00 35.16 349 ALA A CA 1
ATOM 2730 C C . ALA A 1 349 ? -0.160 28.783 24.974 1.00 35.16 349 ALA A C 1
ATOM 2732 O O . ALA A 1 349 ? 0.554 29.756 24.728 1.00 35.16 349 ALA A O 1
ATOM 2733 N N . GLY A 1 350 ? -1.457 28.734 24.671 1.00 32.50 350 GLY A N 1
ATOM 2734 C CA . GLY A 1 350 ? -2.197 29.798 24.003 1.00 32.50 350 GLY A CA 1
ATOM 2735 C C . GLY A 1 350 ? -2.056 31.184 24.637 1.00 32.50 350 GLY A C 1
ATOM 2736 O O . GLY A 1 350 ? -1.864 31.340 25.842 1.00 32.50 350 GLY A O 1
ATOM 2737 N N . GLY A 1 351 ? -2.230 32.196 23.793 1.00 27.36 351 GLY A N 1
ATOM 2738 C CA . GLY A 1 351 ? -2.291 33.594 24.186 1.00 27.36 351 GLY A CA 1
ATOM 2739 C C . GLY A 1 351 ? -3.097 34.400 23.173 1.00 27.36 351 GLY A C 1
ATOM 2740 O O . GLY A 1 351 ? -2.511 34.892 22.220 1.00 27.36 351 GLY A O 1
ATOM 2741 N N . GLN A 1 352 ? -4.404 34.483 23.457 1.00 29.80 352 GLN A N 1
ATOM 2742 C CA . GLN A 1 352 ? -5.443 35.442 23.021 1.00 29.80 352 GLN A CA 1
ATOM 2743 C C . GLN A 1 352 ? -5.725 35.659 21.530 1.00 29.80 352 GLN A C 1
ATOM 2745 O O . GLN A 1 352 ? -4.841 36.131 20.787 1.00 29.80 352 GLN A O 1
#

Secondary structure (DSSP, 8-state):
--HHHHHHHHHHHIIIIIIEEETTEE-SPTTPPPSEEE-SSPPHHHHHHHHHHHHHHHHHHHH-GGGS-PPPGGGS-SEEEEEPPPTTSTT--EEEETTTTEEEEEGGGGGGGGSGGGTTTT-TT-HHHHHHHHHHHHHHHHHHHHHHHHHHHHHHHHHH-GGGGTT-TTGGGGGGG-S--S--SS------HHHHHHHHTTSPPP--HHHHHHHHHHHHHHHHHHHHHHHHSSS----TTSSSHHHHHHHHHHHHHHHHHHHTT-SGGGPPP-HHHHHTTTSS-HHHHH--SSS-TTT--HHHHHHHHHHHTTS------TT---HHHHHHHHHHHHHTTSTT--------

Radius of gyration: 21.55 Å; chains: 1; bounding box: 54×53×57 Å

Organism: NCBI:txid101571

Foldseek 3Di:
DQVLLLQLLVQLCCLVAAQEQAAPDHRHDPPHDHVYYAAPPGDPVSFVVSCVSNQVSLLCSQQPCPLVQRDDSLLQAPAEGEDADDPVDPPAQWAQALQQRHTYGHSVLSVLLNVCVVVCVPPVPCPCVNCVSVLSNSLSSQQRSLVSSLLLQLLLCCQQPVVLQVLQNCLNVVQVQRHDPDDPPPDPRHSSSVVSSVVSVPDDHRPDVVSSLLSSLLNLLVVLLVLLCQLPPPHRNDGPVADDSVSSVVNSVSSLVVNQVSQCQQFDVGHHQDSVLLSCPPPDDVLSVLQDCSSPLSRNLSVQSSLSNCVVVVHHRDDDPPNDRDPSNVVSVVVVVVVVVDPDPPPPDDDD

Sequence (352 aa):
MYPVARDYARAIQNVLVKQVQWGNAYFGPPGMVPALRLRWPLNRDSIRKFFLLIRPVIAAALTDPVAGFGIPADAVPVNMGLAVPSAHTPGQQGVFTPNDWSLILNAEQLAPMFRIDAVVAADEGNRATQLGALKMFADTLYHEARHCQQWFWMYALVQQYPDNFETLPDIAKWPATLPNRATSDNNRQQDQASSVITLAAKHAIPGEPTALASLKRMAIGEYVYTLNIWRHATVPYVPTYLADAAALEDEFTRARTLAKELLQNVGMGGTPIDIDAMVAEPSRCYYDYTVRPWENDAFVCGDMASAYWDAELGLALRTYPADQCSHAYELADRARRLESRLPGATDTAGGQ

pLDDT: mean 80.1, std 16.62, range [27.36, 97.25]